Protein AF-A0ABC9UA26-F1 (afdb_monomer)

Sequence (302 aa):
MKQQLLSLTPVKLQEVDNISMGVLPNGETFLSLQGVAKFCGLAPSSIIQLAQDWSSGDAQIRSRGQQLTELIKEWTESSIVPDSLYVELDSKNSITGVIHAVPEQIVMAITDYYAHYAPTTKQEAITNYRKAAKLGLRNYIYERLNYSEKDLIAQSWSLFQERVLNNECPKGYFTMFDEATTVIASLIRNNIAVDDSIMPDGSLGIHWAKYWKSENLSIRYGERIKIHHKYPESYRQLDPEVNAYPLSAISDFRLWFQNVYLPEKYPSYIKNKVKDGKITSEAMPILLTAVMPPEVSTKRLN

Solvent-accessible surface area (backbone atoms only — not comparable to full-atom values): 16776 Å² total; per-residue (Å²): 127,85,78,74,73,40,91,50,62,58,77,41,76,51,70,54,98,75,27,32,35,36,29,37,81,86,66,53,43,30,29,28,48,53,11,46,11,46,48,31,64,47,60,45,66,64,41,49,51,47,42,52,32,40,51,72,54,58,28,56,77,36,72,70,30,43,53,44,51,54,37,35,21,62,54,62,75,32,97,70,75,75,70,51,66,50,44,44,24,49,27,97,87,38,98,79,43,54,42,50,35,20,43,56,41,49,49,47,22,55,24,48,37,33,37,72,68,39,99,68,56,27,71,43,4,39,53,44,44,54,52,27,71,74,61,36,57,60,50,56,49,26,64,74,67,74,51,55,82,67,47,50,49,50,46,22,51,49,51,52,49,44,41,59,74,43,59,77,71,58,92,68,40,43,39,41,57,73,71,34,47,64,49,54,52,40,41,45,74,68,76,36,63,47,51,97,88,63,61,58,29,65,61,50,38,58,53,48,57,48,50,42,59,74,69,47,42,41,82,80,53,43,74,66,43,80,42,76,46,54,61,48,92,89,48,94,63,77,68,45,81,42,65,32,35,39,48,85,42,48,66,62,48,51,52,43,39,65,72,43,37,58,73,60,49,45,54,57,52,51,54,49,36,34,74,65,71,73,38,60,78,83,51,46,69,56,54,65,54,64,64,53,80,78,58,64,86,82,69,60,78,132

Foldseek 3Di:
DPADEAAWDFPDWDQDPNQTKTATLVLFIFTFCSNLCVLQVHDSVVSVVLQVCLLVVNLCVDPLNVQLLVQLCVLVVHPDDDSGQFHWYQDPPDPVRTTGTGGQSSSLSSLCCLCPPPPHHGPSSVVSNVVCVVQNPSRVRCVRRVHDLVVQLVVLVVQLVQLVVQFDADPQWDALNNVQSQLSVLCSVLVARDAPVRRCSVVLQVVVVVVCVVVVVCVVQNDWDWDFRDHDPPHPDDTDIGTIGGPVCVVVSVVCCQPPCLPPVVLVSVVVCCVSVSDPPVCSVVSSVSSHDDDCVVPDDD

pLDDT: mean 87.91, std 10.8, range [39.97, 98.25]

Secondary structure (DSSP, 8-state):
-PPPPB----SEEEEETTEEEEE-TTS-EEEEHHHHHHHTT--HHHHHHHHHHHHHT-GGGSHHHHHHHHHHHHHHT-SSPPS-SSEEEE-TTSTTSEEEEEEHHHHHHHHHIIIIISSS--HHHHHHHHHHHHH-HHHHHHHHTT--HHHHHHHHHHHHHHHHHT--PPTTEEEHHHHHHHHHHHHHHTT----TTT-THHHHHHHHHHHHHHTTHHHHH---EEEE----TT-SSPPPEEEEEEGGGHHHHHHHIIIIIIIIIHHHHHHHHHHTTSS-GGGHHHHHHHTSPPPHHHH---

Radius of gyration: 24.43 Å; Cα contacts (8 Å, |Δi|>4): 409; chains: 1; bounding box: 62×46×64 Å

Structure (mmCIF, N/CA/C/O backbone):
data_AF-A0ABC9UA26-F1
#
_entry.id   AF-A0ABC9UA26-F1
#
loop_
_atom_site.group_PDB
_atom_site.id
_atom_site.type_symbol
_atom_site.label_atom_id
_atom_site.label_alt_id
_atom_site.label_comp_id
_atom_site.label_asym_id
_atom_site.label_entity_id
_atom_site.label_seq_id
_atom_site.pdbx_PDB_ins_code
_atom_site.Cartn_x
_atom_site.Cartn_y
_atom_site.Cartn_z
_atom_site.occupancy
_atom_site.B_iso_or_equiv
_atom_site.auth_seq_id
_atom_site.auth_comp_id
_atom_site.auth_asym_id
_atom_site.auth_atom_id
_atom_site.pdbx_PDB_model_num
ATOM 1 N N . MET A 1 1 ? -5.039 19.879 16.937 1.00 39.97 1 MET A N 1
ATOM 2 C CA . MET A 1 1 ? -4.141 19.868 15.753 1.00 39.97 1 MET A CA 1
ATOM 3 C C . MET A 1 1 ? -4.977 19.524 14.527 1.00 39.97 1 MET A C 1
ATOM 5 O O . MET A 1 1 ? -5.946 18.797 14.689 1.00 39.97 1 MET A O 1
ATOM 9 N N . LYS A 1 2 ? -4.684 20.060 13.330 1.00 46.12 2 LYS A N 1
ATOM 10 C CA . LYS A 1 2 ? -5.386 19.609 12.111 1.00 46.12 2 LYS A CA 1
ATOM 11 C C . LYS A 1 2 ? -4.955 18.176 11.814 1.00 46.12 2 LYS A C 1
ATOM 13 O O . LYS A 1 2 ? -3.756 17.913 11.756 1.00 46.12 2 LYS A O 1
ATOM 18 N N . GLN A 1 3 ? -5.923 17.281 11.672 1.00 57.34 3 GLN A N 1
ATOM 19 C CA . GLN A 1 3 ? -5.667 15.887 11.354 1.00 57.34 3 GLN A CA 1
ATOM 20 C C . GLN A 1 3 ? -4.996 15.777 9.978 1.00 57.34 3 GLN A C 1
ATOM 22 O O . GLN A 1 3 ? -5.354 16.495 9.044 1.00 57.34 3 GLN A O 1
ATOM 27 N N . GLN A 1 4 ? -3.969 14.935 9.870 1.00 54.84 4 GLN A N 1
ATOM 28 C CA . GLN A 1 4 ? -3.261 14.736 8.612 1.00 54.84 4 GLN A CA 1
ATOM 29 C C . GLN A 1 4 ? -4.098 13.822 7.711 1.00 54.84 4 GLN A C 1
ATOM 31 O O . GLN A 1 4 ? -4.388 12.686 8.081 1.00 54.84 4 GLN A O 1
ATOM 36 N N . LEU A 1 5 ? -4.487 14.327 6.539 1.00 61.00 5 LEU A N 1
ATOM 37 C CA . LEU A 1 5 ? -5.194 13.550 5.522 1.00 61.00 5 LEU A CA 1
ATOM 38 C C . LEU A 1 5 ? -4.266 12.449 4.993 1.00 61.00 5 LEU A C 1
ATOM 40 O O . LEU A 1 5 ? -3.171 12.746 4.503 1.00 61.00 5 LEU A O 1
ATOM 44 N N . LEU A 1 6 ? -4.698 11.190 5.069 1.00 63.12 6 LEU A N 1
ATOM 45 C CA . LEU A 1 6 ? -3.970 10.088 4.450 1.00 63.12 6 LEU A CA 1
ATOM 46 C C . LEU A 1 6 ? -4.412 9.938 2.993 1.00 63.12 6 LEU A C 1
ATOM 48 O O . LEU A 1 6 ? -5.591 9.741 2.696 1.00 63.12 6 LEU A O 1
ATOM 52 N N . SER A 1 7 ? -3.446 9.970 2.068 1.00 63.03 7 SER A N 1
ATOM 53 C CA . SER A 1 7 ? -3.670 9.680 0.643 1.00 63.03 7 SER A CA 1
ATOM 54 C C . SER A 1 7 ? -3.755 8.161 0.401 1.00 63.03 7 SER A C 1
ATOM 56 O O . SER A 1 7 ? -2.971 7.540 -0.330 1.00 63.03 7 SER A O 1
ATOM 58 N N . LEU A 1 8 ? -4.705 7.532 1.090 1.00 64.75 8 LEU A N 1
ATOM 59 C CA . LEU A 1 8 ? -5.020 6.115 0.988 1.00 64.75 8 LEU A CA 1
ATOM 60 C C . LEU A 1 8 ? -6.435 5.975 0.435 1.00 64.75 8 LEU A C 1
ATOM 62 O O . LEU A 1 8 ? -7.402 6.398 1.057 1.00 64.75 8 LEU A O 1
ATOM 66 N N . THR A 1 9 ? -6.547 5.364 -0.742 1.00 74.44 9 THR A N 1
ATOM 67 C CA . THR A 1 9 ? -7.838 4.987 -1.319 1.00 74.44 9 THR A CA 1
ATOM 68 C C . THR A 1 9 ? -8.175 3.573 -0.847 1.00 74.44 9 THR A C 1
ATOM 70 O O . THR A 1 9 ? -7.360 2.675 -1.076 1.00 74.44 9 THR A O 1
ATOM 73 N N . PRO A 1 10 ? -9.332 3.347 -0.199 1.00 77.06 10 PRO A N 1
ATOM 74 C CA . PRO A 1 10 ? -9.779 2.001 0.144 1.00 77.06 10 PRO A CA 1
ATOM 75 C C . PRO A 1 10 ? -9.876 1.115 -1.102 1.00 77.06 10 PRO A C 1
ATOM 77 O O . PRO A 1 10 ? -10.350 1.563 -2.146 1.00 77.06 10 PRO A O 1
ATOM 80 N N . VAL A 1 11 ? -9.464 -0.147 -0.984 1.00 76.25 11 VAL A N 1
ATOM 81 C CA . VAL A 1 11 ? -9.587 -1.150 -2.060 1.00 76.25 11 VAL A CA 1
ATOM 82 C C . VAL A 1 11 ? -11.031 -1.635 -2.171 1.00 76.25 11 VAL A C 1
ATOM 84 O O . VAL A 1 11 ? -11.539 -1.896 -3.261 1.00 76.25 11 VAL A O 1
ATOM 87 N N . LYS A 1 12 ? -11.722 -1.711 -1.031 1.00 84.56 12 LYS A N 1
ATOM 88 C CA . LYS A 1 12 ? -13.159 -1.969 -0.943 1.00 84.56 12 LYS A CA 1
ATOM 89 C C . LYS A 1 12 ? -13.790 -0.959 -0.000 1.00 84.56 12 LYS A C 1
ATOM 91 O O . LYS A 1 12 ? -13.263 -0.691 1.075 1.00 84.56 12 LYS A O 1
ATOM 96 N N . LEU A 1 13 ? -14.933 -0.422 -0.400 1.00 88.62 13 LEU A N 1
ATOM 97 C CA . LEU A 1 13 ? -15.796 0.403 0.432 1.00 88.62 13 LEU A CA 1
ATOM 98 C C . LEU A 1 13 ? -17.230 0.128 0.004 1.00 88.62 13 LEU A C 1
ATOM 100 O O . LEU A 1 13 ? -17.583 0.366 -1.151 1.00 88.62 13 LEU A O 1
ATOM 104 N N . GLN A 1 14 ? -18.041 -0.386 0.918 1.00 90.38 14 GLN A N 1
ATOM 105 C CA . GLN A 1 14 ? -19.435 -0.697 0.637 1.00 90.38 14 GLN A CA 1
ATOM 106 C C . GLN A 1 14 ? -20.272 -0.525 1.900 1.00 90.38 14 GLN A C 1
ATOM 108 O O . GLN A 1 14 ? -19.793 -0.672 3.025 1.00 90.38 14 GLN A O 1
ATOM 113 N N . GLU A 1 15 ? -21.543 -0.207 1.702 1.00 91.69 15 GLU A N 1
ATOM 114 C CA . GLU A 1 15 ? -22.539 -0.258 2.758 1.00 91.69 15 GLU A CA 1
ATOM 115 C C . GLU A 1 15 ? -23.269 -1.603 2.702 1.00 91.69 15 GLU A C 1
ATOM 117 O O . GLU A 1 15 ? -23.864 -1.953 1.682 1.00 91.69 15 GLU A O 1
ATOM 122 N N . VAL A 1 16 ? -23.193 -2.366 3.794 1.00 90.56 16 VAL A N 1
ATOM 123 C CA . VAL A 1 16 ? -23.863 -3.666 3.952 1.00 90.56 16 VAL A CA 1
ATOM 124 C C . VAL A 1 16 ? -24.688 -3.607 5.231 1.00 90.56 16 VAL A C 1
ATOM 126 O O . VAL A 1 16 ? -24.169 -3.223 6.275 1.00 90.56 16 VAL A O 1
ATOM 129 N N . ASP A 1 17 ? -25.980 -3.933 5.158 1.00 87.75 17 ASP A N 1
ATOM 130 C CA . ASP A 1 17 ? -26.928 -3.810 6.280 1.00 87.75 17 ASP A CA 1
ATOM 131 C C . ASP A 1 17 ? -26.975 -2.396 6.903 1.00 87.75 17 ASP A C 1
ATOM 133 O O . ASP A 1 17 ? -27.158 -2.225 8.109 1.00 87.75 17 ASP A O 1
ATOM 137 N N . ASN A 1 18 ? -26.813 -1.358 6.074 1.00 88.69 18 ASN A N 1
ATOM 138 C CA . ASN A 1 18 ? -26.651 0.046 6.478 1.00 88.69 18 ASN A CA 1
ATOM 139 C C . ASN A 1 18 ? -25.392 0.337 7.317 1.00 88.69 18 ASN A C 1
ATOM 141 O O . ASN A 1 18 ? -25.300 1.377 7.968 1.00 88.69 18 ASN A O 1
ATOM 145 N N . ILE A 1 19 ? -24.418 -0.572 7.341 1.00 93.62 19 ILE A N 1
ATOM 146 C CA . ILE A 1 19 ? -23.126 -0.373 7.991 1.00 93.62 19 ILE A CA 1
ATOM 147 C C . ILE A 1 19 ? -22.103 -0.095 6.891 1.00 93.62 19 ILE A C 1
ATOM 149 O O . ILE A 1 19 ? -21.746 -0.971 6.106 1.00 93.62 19 ILE A O 1
ATOM 153 N N . SER A 1 20 ? -21.637 1.148 6.830 1.00 93.88 20 SER A N 1
ATOM 154 C CA . SER A 1 20 ? -20.583 1.568 5.908 1.00 93.88 20 SER A CA 1
ATOM 155 C C . SER A 1 20 ? -19.218 1.093 6.425 1.00 93.88 20 SER A C 1
ATOM 157 O O . SER A 1 20 ? -18.762 1.526 7.490 1.00 93.88 20 SER A O 1
ATOM 159 N N . MET A 1 21 ? -18.593 0.180 5.677 1.00 94.69 21 MET A N 1
ATOM 160 C CA . MET A 1 21 ? -17.350 -0.513 6.032 1.00 94.69 21 MET A CA 1
ATOM 161 C C . MET A 1 21 ? -16.389 -0.592 4.841 1.00 94.69 21 MET A C 1
ATOM 163 O O . MET A 1 21 ? -16.816 -0.555 3.683 1.00 94.69 21 MET A O 1
ATOM 167 N N . GLY A 1 22 ? -15.088 -0.696 5.108 1.00 91.50 22 GLY A N 1
ATOM 168 C CA . GLY A 1 22 ? -14.075 -0.735 4.056 1.00 91.50 22 GLY A CA 1
ATOM 169 C C . GLY A 1 22 ? -12.799 -1.479 4.428 1.00 91.50 22 GLY A C 1
ATOM 170 O O . GLY A 1 22 ? -12.572 -1.817 5.590 1.00 91.50 22 GLY A O 1
ATOM 171 N N . VAL A 1 23 ? -11.979 -1.723 3.404 1.00 87.88 23 VAL A N 1
ATOM 172 C CA . VAL A 1 23 ? -10.662 -2.367 3.490 1.00 87.88 23 VAL A CA 1
ATOM 173 C C . VAL A 1 23 ? -9.618 -1.471 2.832 1.00 87.88 23 VAL A C 1
ATOM 175 O O . VAL A 1 23 ? -9.803 -1.009 1.700 1.00 87.88 23 VAL A O 1
ATOM 178 N N . LEU A 1 24 ? -8.527 -1.219 3.545 1.00 81.94 24 LEU A N 1
ATOM 179 C CA . LEU A 1 24 ? -7.370 -0.463 3.080 1.00 81.94 24 LEU A CA 1
ATOM 180 C C . LEU A 1 24 ? -6.402 -1.346 2.268 1.00 81.94 24 LEU A C 1
ATOM 182 O O . LEU A 1 24 ? -6.461 -2.571 2.357 1.00 81.94 24 LEU A O 1
ATOM 186 N N . PRO A 1 25 ? -5.476 -0.754 1.486 1.00 69.00 25 PRO A N 1
ATOM 187 C CA . PRO A 1 25 ? -4.508 -1.516 0.684 1.00 69.00 25 PRO A CA 1
ATOM 188 C C . PRO A 1 25 ? -3.581 -2.453 1.469 1.00 69.00 25 PRO A C 1
ATOM 190 O O . PRO A 1 25 ? -3.027 -3.379 0.893 1.00 69.00 25 PRO A O 1
ATOM 193 N N . ASN A 1 26 ? -3.402 -2.225 2.770 1.00 65.06 26 ASN A N 1
ATOM 194 C CA . ASN A 1 26 ? -2.628 -3.087 3.666 1.00 65.06 26 ASN A CA 1
ATOM 195 C C . ASN A 1 26 ? -3.476 -4.201 4.320 1.00 65.06 26 ASN A C 1
ATOM 197 O O . ASN A 1 26 ? -2.962 -4.934 5.159 1.00 65.06 26 ASN A O 1
ATOM 201 N N . GLY A 1 27 ? -4.761 -4.321 3.966 1.00 73.50 27 GLY A N 1
ATOM 202 C CA . GLY A 1 27 ? -5.706 -5.272 4.557 1.00 73.50 27 GLY A CA 1
ATOM 203 C C . GLY A 1 27 ? -6.380 -4.787 5.843 1.00 73.50 27 GLY A C 1
ATOM 204 O O . GLY A 1 27 ? -7.332 -5.410 6.300 1.00 73.50 27 GLY A O 1
ATOM 205 N N . GLU A 1 28 ? -5.965 -3.659 6.425 1.00 84.00 28 GLU A N 1
ATOM 206 C CA . GLU A 1 28 ? -6.663 -3.119 7.593 1.00 84.00 28 GLU A CA 1
ATOM 207 C C . GLU A 1 28 ? -8.106 -2.763 7.241 1.00 84.00 28 GLU A C 1
ATOM 209 O O . GLU A 1 28 ? -8.394 -2.198 6.181 1.00 84.00 28 GLU A O 1
ATOM 214 N N . THR A 1 29 ? -9.025 -3.093 8.142 1.00 91.50 29 THR A N 1
ATOM 215 C CA . THR A 1 29 ? -10.440 -2.791 7.950 1.00 91.50 29 THR A CA 1
ATOM 216 C C . THR A 1 29 ? -10.853 -1.596 8.791 1.00 91.50 29 THR A C 1
ATOM 218 O O . THR A 1 29 ? -10.207 -1.230 9.771 1.00 91.50 29 THR A O 1
ATOM 221 N N . PHE A 1 30 ? -11.932 -0.939 8.389 1.00 94.81 30 PHE A N 1
ATOM 222 C CA . PHE A 1 30 ? -12.489 0.173 9.144 1.00 94.81 30 PHE A CA 1
ATOM 223 C C . PHE A 1 30 ? -14.001 0.239 8.967 1.00 94.81 30 PHE A C 1
ATOM 225 O O . PHE A 1 30 ? -14.559 -0.243 7.976 1.00 94.81 30 PHE A O 1
ATOM 232 N N . LEU A 1 31 ? -14.660 0.906 9.910 1.00 96.69 31 LEU A N 1
ATOM 233 C CA . LEU A 1 31 ? -16.024 1.398 9.729 1.00 96.69 31 LEU A CA 1
ATOM 234 C C . LEU A 1 31 ? -15.989 2.912 9.557 1.00 96.69 31 LEU A C 1
ATOM 236 O O . LEU A 1 31 ? -15.157 3.584 10.158 1.00 96.69 31 LEU A O 1
ATOM 240 N N . SER A 1 32 ? -16.898 3.487 8.774 1.00 95.06 32 SER A N 1
ATOM 241 C CA . SER A 1 32 ? -17.066 4.943 8.822 1.00 95.06 32 SER A CA 1
ATOM 242 C C . SER A 1 32 ? -17.704 5.367 10.151 1.00 95.06 32 SER A C 1
ATOM 244 O O . SER A 1 32 ? -18.340 4.550 10.817 1.00 95.06 32 SER A O 1
ATOM 246 N N . LEU A 1 33 ? -17.627 6.647 10.537 1.00 94.81 33 LEU A N 1
ATOM 247 C CA . LEU A 1 33 ? -18.362 7.153 11.717 1.00 94.81 33 LEU A CA 1
ATOM 248 C C . LEU A 1 33 ? -19.862 6.790 11.683 1.00 94.81 33 LEU A C 1
ATOM 250 O O . LEU A 1 33 ? -20.458 6.464 12.711 1.00 94.81 33 LEU A O 1
ATOM 254 N N . GLN A 1 34 ? -20.467 6.806 10.493 1.00 93.12 34 GLN A N 1
ATOM 255 C CA . GLN A 1 34 ? -21.854 6.383 10.289 1.00 93.12 34 GLN A CA 1
ATOM 256 C C . GLN A 1 34 ? -22.010 4.866 10.448 1.00 93.12 34 GLN A C 1
ATOM 258 O O . GLN A 1 34 ? -22.948 4.415 11.107 1.00 93.12 34 GLN A O 1
ATOM 263 N N . GLY A 1 35 ? -21.063 4.093 9.906 1.00 95.56 35 GLY A N 1
ATOM 264 C CA . GLY A 1 35 ? -20.975 2.649 10.100 1.00 95.56 35 GLY A CA 1
ATOM 265 C C . GLY A 1 35 ? -20.912 2.269 11.578 1.00 95.56 35 GLY A C 1
ATOM 266 O O . GLY A 1 35 ? -21.706 1.444 12.013 1.00 95.56 35 GLY A O 1
ATOM 267 N N . VAL A 1 36 ? -20.068 2.928 12.380 1.00 97.62 36 VAL A N 1
ATOM 268 C CA . VAL A 1 36 ? -19.970 2.695 13.834 1.00 97.62 36 VAL A CA 1
ATOM 269 C C . VAL A 1 36 ? -21.285 2.998 14.545 1.00 97.62 36 VAL A C 1
ATOM 271 O O . VAL A 1 36 ? -21.727 2.209 15.380 1.00 97.62 36 VAL A O 1
ATOM 274 N N . ALA A 1 37 ? -21.946 4.109 14.206 1.00 97.00 37 ALA A N 1
ATOM 275 C CA . ALA A 1 37 ? -23.237 4.446 14.800 1.00 97.00 37 ALA A CA 1
ATOM 276 C C . ALA A 1 37 ? -24.274 3.348 14.542 1.00 97.00 37 ALA A C 1
ATOM 278 O O . ALA A 1 37 ? -24.941 2.898 15.472 1.00 97.00 37 ALA A O 1
ATOM 279 N N . LYS A 1 38 ? -24.360 2.861 13.301 1.00 96.38 38 LYS A N 1
ATOM 280 C CA . LYS A 1 38 ? -25.266 1.770 12.927 1.00 96.38 38 LYS A CA 1
ATOM 281 C C . LYS A 1 38 ? -24.874 0.447 13.575 1.00 96.38 38 LYS A C 1
ATOM 283 O O . LYS A 1 38 ? -25.744 -0.239 14.104 1.00 96.38 38 LYS A O 1
ATOM 288 N N . PHE A 1 39 ? -23.580 0.149 13.644 1.00 96.44 39 PHE A N 1
ATOM 289 C CA . PHE A 1 39 ? -23.040 -1.024 14.327 1.00 96.44 39 PHE A CA 1
ATOM 290 C C . PHE A 1 39 ? -23.397 -1.044 15.825 1.00 96.44 39 PHE A C 1
ATOM 292 O O . PHE A 1 39 ? -23.640 -2.113 16.382 1.00 96.44 39 PHE A O 1
ATOM 299 N N . CYS A 1 40 ? -23.513 0.128 16.458 1.00 97.00 40 CYS A N 1
ATOM 300 C CA . CYS A 1 40 ? -23.897 0.276 17.865 1.00 97.00 40 CYS A CA 1
ATOM 301 C C . CYS A 1 40 ? -25.406 0.488 18.108 1.00 97.00 40 CYS A C 1
ATOM 303 O O . CYS A 1 40 ? -25.813 0.583 19.265 1.00 97.00 40 CYS A O 1
ATOM 305 N N . GLY A 1 41 ? -26.243 0.614 17.070 1.00 96.25 41 GLY A N 1
ATOM 306 C CA . GLY A 1 41 ? -27.671 0.948 17.230 1.00 96.25 41 GLY A CA 1
ATOM 307 C C . GLY A 1 41 ? -27.928 2.393 17.684 1.00 96.25 41 GLY A C 1
ATOM 308 O O . GLY A 1 41 ? -28.818 2.661 18.492 1.00 96.25 41 GLY A O 1
ATOM 309 N N . LEU A 1 42 ? -27.118 3.339 17.206 1.00 96.38 42 LEU A N 1
ATOM 310 C CA . LEU A 1 42 ? -27.167 4.757 17.565 1.00 96.38 42 LEU A CA 1
ATOM 311 C C . LEU A 1 42 ? -27.523 5.640 16.366 1.00 96.38 42 LEU A C 1
ATOM 313 O O . LEU A 1 42 ? -27.350 5.270 15.202 1.00 96.38 42 LEU A O 1
ATOM 317 N N . ALA A 1 43 ? -27.982 6.859 16.657 1.00 95.19 43 ALA A N 1
ATOM 318 C CA . ALA A 1 43 ? -28.092 7.899 15.644 1.00 95.19 43 ALA A CA 1
ATOM 319 C C . ALA A 1 43 ? -26.682 8.325 15.178 1.00 95.19 43 ALA A C 1
ATOM 321 O O . ALA A 1 43 ? -25.800 8.493 16.027 1.00 95.19 43 ALA A O 1
ATOM 322 N N . PRO A 1 44 ? -26.451 8.565 13.869 1.00 92.81 44 PRO A N 1
ATOM 323 C CA . PRO A 1 44 ? -25.149 9.010 13.361 1.00 92.81 44 PRO A CA 1
ATOM 324 C C . PRO A 1 44 ? -24.582 10.233 14.094 1.00 92.81 44 PRO A C 1
ATOM 326 O O . PRO A 1 44 ? -23.389 10.280 14.391 1.00 92.81 44 PRO A O 1
ATOM 329 N N . SER A 1 45 ? -25.447 11.182 14.469 1.00 95.19 45 SER A N 1
ATOM 330 C CA . SER A 1 45 ? -25.071 12.383 15.223 1.00 95.19 45 SER A CA 1
ATOM 331 C C . SER A 1 45 ? -24.400 12.073 16.565 1.00 95.19 45 SER A C 1
ATOM 333 O O . SER A 1 45 ? -23.510 12.809 16.974 1.00 95.19 45 SER A O 1
ATOM 335 N N . SER A 1 46 ? -24.755 10.974 17.238 1.00 94.50 46 SER A N 1
ATOM 336 C CA . SER A 1 46 ? -24.187 10.615 18.546 1.00 94.50 46 SER A CA 1
ATOM 337 C C . SER A 1 46 ? -22.713 10.205 18.478 1.00 94.50 46 SER A C 1
ATOM 339 O O . SER A 1 46 ? -21.964 10.453 19.426 1.00 94.50 46 SER A O 1
ATOM 341 N N . ILE A 1 47 ? -22.301 9.562 17.381 1.00 96.19 47 ILE A N 1
ATOM 342 C CA . ILE A 1 47 ? -20.905 9.163 17.154 1.00 96.19 47 ILE A CA 1
ATOM 343 C C . ILE A 1 47 ? -20.111 10.304 16.515 1.00 96.19 47 ILE A C 1
ATOM 345 O O . ILE A 1 47 ? -18.968 10.527 16.902 1.00 96.19 47 ILE A O 1
ATOM 349 N N . ILE A 1 48 ? -20.723 11.081 15.617 1.00 94.81 48 ILE A N 1
ATOM 350 C CA . ILE A 1 48 ? -20.089 12.279 15.046 1.00 94.81 48 ILE A CA 1
ATOM 351 C C . ILE A 1 48 ? -19.762 13.293 16.150 1.00 94.81 48 I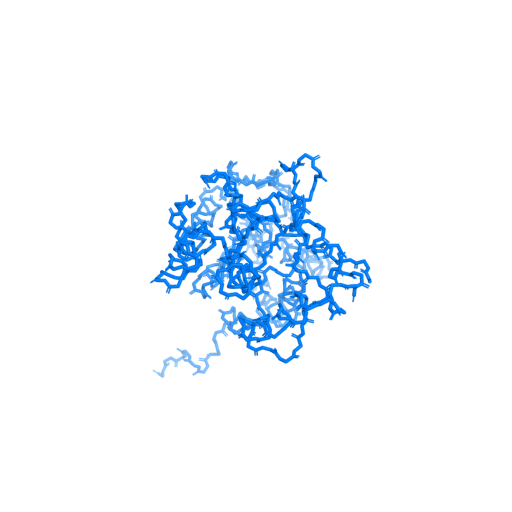LE A C 1
ATOM 353 O O . ILE A 1 48 ? -18.622 13.740 16.239 1.00 94.81 48 ILE A O 1
ATOM 357 N N . GLN A 1 49 ? -20.718 13.594 17.038 1.00 95.88 49 GLN A N 1
ATOM 358 C CA . GLN A 1 49 ? -20.484 14.510 18.158 1.00 95.88 49 GLN A CA 1
ATOM 359 C C . GLN A 1 49 ? -19.417 13.971 19.115 1.00 95.88 49 GLN A C 1
ATOM 361 O O . GLN A 1 49 ? -18.576 14.730 19.576 1.00 95.88 49 GLN A O 1
ATOM 366 N N . LEU A 1 50 ? -19.410 12.658 19.386 1.00 96.62 50 LEU A N 1
ATOM 367 C CA . LEU A 1 50 ? -18.350 12.050 20.193 1.00 96.62 50 LEU A CA 1
ATOM 368 C C . LEU A 1 50 ? -16.977 12.288 19.580 1.00 96.62 50 LEU A C 1
ATOM 370 O O . LEU A 1 50 ? -16.062 12.650 20.302 1.00 96.62 50 LEU A O 1
ATOM 374 N N . ALA A 1 51 ? -16.823 12.055 18.278 1.00 95.69 51 ALA A N 1
ATOM 375 C CA . ALA A 1 51 ? -15.535 12.200 17.617 1.00 95.69 51 ALA A CA 1
ATOM 376 C C . ALA A 1 51 ? -15.049 13.661 17.619 1.00 95.69 51 ALA A C 1
ATOM 378 O O . ALA A 1 51 ? -13.857 13.912 17.800 1.00 95.69 51 ALA A O 1
ATOM 379 N N . GLN A 1 52 ? -15.974 14.617 17.491 1.00 94.88 52 GLN A N 1
ATOM 380 C CA . GLN A 1 52 ? -15.687 16.048 17.613 1.00 94.88 52 GLN A CA 1
ATOM 381 C C . GLN A 1 52 ? -15.261 16.418 19.039 1.00 94.88 52 GLN A C 1
ATOM 383 O O . GLN A 1 52 ? -14.181 16.977 19.214 1.00 94.88 52 GLN A O 1
ATOM 388 N N . ASP A 1 53 ? -16.055 16.032 20.044 1.00 95.50 53 ASP A N 1
ATOM 389 C CA . ASP A 1 53 ? -15.759 16.265 21.465 1.00 95.50 53 ASP A CA 1
ATOM 390 C C . ASP A 1 53 ? -14.456 15.568 21.898 1.00 95.50 53 ASP A C 1
ATOM 392 O O . ASP A 1 53 ? -13.752 16.030 22.789 1.00 95.50 53 ASP A O 1
ATOM 396 N N . TRP A 1 54 ? -14.127 14.428 21.288 1.00 96.19 54 TRP A N 1
ATOM 397 C CA . TRP A 1 54 ? -12.881 13.710 21.547 1.00 96.19 54 TRP A CA 1
ATOM 398 C C . TRP A 1 54 ? -11.672 14.484 21.038 1.00 96.19 54 TRP A C 1
ATOM 400 O O . TRP A 1 54 ? -10.696 14.655 21.766 1.00 96.19 54 TRP A O 1
ATOM 410 N N . SER A 1 55 ? -11.773 14.985 19.806 1.00 93.12 55 SER A N 1
ATOM 411 C CA . SER A 1 55 ? -10.719 15.761 19.149 1.00 93.12 55 SER A CA 1
ATOM 412 C C . SER A 1 55 ? -10.488 17.120 19.818 1.00 93.12 55 SER A C 1
ATOM 414 O O . SER A 1 55 ? -9.393 17.675 19.721 1.00 93.12 55 SER A O 1
ATOM 416 N N . SER A 1 56 ? -11.506 17.676 20.488 1.00 92.75 56 SER A N 1
ATOM 417 C CA . SER A 1 56 ? -11.380 18.900 21.289 1.00 92.75 56 SER A CA 1
ATOM 418 C C . SER A 1 56 ? -10.849 18.658 22.707 1.00 92.75 56 SER A C 1
ATOM 420 O O . SER A 1 56 ? -10.450 19.618 23.363 1.00 92.75 56 SER A O 1
ATOM 422 N N . GLY A 1 57 ? -10.809 17.406 23.176 1.00 91.94 57 GLY A N 1
ATOM 423 C CA . GLY A 1 57 ? -10.449 17.052 24.554 1.00 91.94 57 GLY A CA 1
ATOM 424 C C . GLY A 1 57 ? -11.619 17.110 25.550 1.00 91.94 57 GLY A C 1
ATOM 425 O O . GLY A 1 57 ? -11.453 16.773 26.724 1.00 91.94 57 GLY A O 1
ATOM 426 N N . ASP A 1 58 ? -12.811 17.516 25.105 1.00 92.38 58 ASP A N 1
ATOM 427 C CA . ASP A 1 58 ? -13.987 17.686 25.964 1.00 92.38 58 ASP A CA 1
ATOM 428 C C . A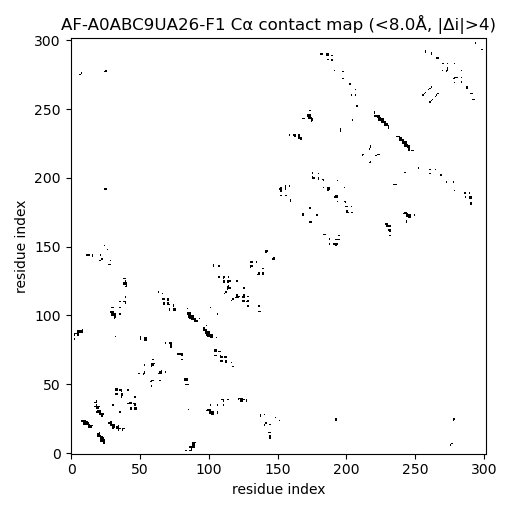SP A 1 58 ? -14.612 16.348 26.374 1.00 92.38 58 ASP A C 1
ATOM 430 O O . ASP A 1 58 ? -15.211 16.230 27.450 1.00 92.38 58 ASP A O 1
ATOM 434 N N . ALA A 1 59 ? -14.497 15.320 25.527 1.00 92.31 59 ALA A N 1
ATOM 435 C CA . ALA A 1 59 ? -15.071 14.007 25.803 1.00 92.31 59 ALA A CA 1
ATOM 436 C C . ALA A 1 59 ? -14.440 13.375 27.050 1.00 92.31 59 ALA A C 1
ATOM 438 O O . ALA A 1 59 ? -15.158 12.811 27.876 1.00 92.31 59 ALA A O 1
ATOM 439 N N . GLN A 1 60 ? -13.123 13.509 27.204 1.00 90.62 60 GLN A N 1
ATOM 440 C CA . GLN A 1 60 ? -12.293 12.882 28.232 1.00 90.62 60 GLN A CA 1
ATOM 441 C C . GLN A 1 60 ? -12.611 13.402 29.644 1.00 90.62 60 GLN A C 1
ATOM 443 O O . GLN A 1 60 ? -12.334 12.726 30.631 1.00 90.62 60 GLN A O 1
ATOM 448 N N . ILE A 1 61 ? -13.242 14.575 29.757 1.00 90.75 61 ILE A N 1
ATOM 449 C CA . ILE A 1 61 ? -13.702 15.145 31.034 1.00 90.75 61 ILE A CA 1
ATOM 450 C C . ILE A 1 61 ? -15.000 14.463 31.500 1.00 90.75 61 ILE A C 1
ATOM 452 O O . ILE A 1 61 ? -15.306 14.413 32.692 1.00 90.75 61 ILE A O 1
ATOM 456 N N . ARG A 1 62 ? -15.789 13.924 30.564 1.00 93.38 62 ARG A N 1
ATOM 457 C CA . ARG A 1 62 ? -17.086 13.299 30.846 1.00 93.38 62 ARG A CA 1
ATOM 458 C C . ARG A 1 62 ? -16.903 11.824 31.200 1.00 93.38 62 ARG A C 1
ATOM 460 O O . ARG A 1 62 ? -16.060 11.142 30.626 1.00 93.38 62 ARG A O 1
ATOM 467 N N . SER A 1 63 ? -17.781 11.293 32.054 1.00 92.81 63 SER A N 1
ATOM 468 C CA . SER A 1 63 ? -17.748 9.885 32.495 1.00 92.81 63 SER A CA 1
ATOM 469 C C . SER A 1 63 ? -17.685 8.883 31.335 1.00 92.81 63 SER A C 1
ATOM 471 O O . SER A 1 63 ? -16.902 7.938 31.361 1.00 92.81 63 SER A O 1
ATOM 473 N N . ARG A 1 64 ? -18.458 9.126 30.267 1.00 94.94 64 ARG A N 1
ATOM 474 C CA . ARG A 1 64 ? -18.408 8.334 29.029 1.00 94.94 64 ARG A CA 1
ATOM 475 C C . ARG A 1 64 ? -17.018 8.332 28.387 1.00 94.94 64 ARG A C 1
ATOM 477 O O . ARG A 1 64 ? -16.562 7.275 27.967 1.00 94.94 64 ARG A O 1
ATOM 484 N N . GLY A 1 65 ? -16.372 9.490 28.260 1.00 94.62 65 GLY A N 1
ATOM 485 C CA . GLY A 1 65 ? -15.059 9.577 27.621 1.00 94.62 65 GLY A CA 1
ATOM 486 C C . GLY A 1 65 ? -13.939 9.024 28.495 1.00 94.62 65 GLY A C 1
ATOM 487 O O . GLY A 1 65 ? -13.012 8.432 27.956 1.00 94.62 65 GLY A O 1
ATOM 488 N N . GLN A 1 66 ? -14.056 9.118 29.823 1.00 95.75 66 GLN A N 1
ATOM 489 C CA . GLN A 1 66 ? -13.144 8.446 30.756 1.00 95.75 66 GLN A CA 1
ATOM 490 C C . GLN A 1 66 ? -13.213 6.925 30.596 1.00 95.75 66 GLN A C 1
ATOM 492 O O . GLN A 1 66 ? -12.186 6.281 30.415 1.00 95.75 66 GLN A O 1
ATOM 497 N N . GLN A 1 67 ? -14.420 6.354 30.551 1.00 97.25 67 GLN A N 1
ATOM 498 C CA . GLN A 1 67 ? -14.576 4.916 30.327 1.00 97.25 67 GLN A CA 1
ATOM 499 C C . GLN A 1 67 ? -14.055 4.488 28.948 1.00 97.25 67 GLN A C 1
ATOM 501 O O . GLN A 1 67 ? -13.368 3.478 28.830 1.00 97.25 67 GLN A O 1
ATOM 506 N N . LEU A 1 68 ? -14.354 5.263 27.899 1.00 97.19 68 LEU A N 1
ATOM 507 C CA . LEU A 1 68 ? -13.826 5.004 26.556 1.00 97.19 68 LEU A CA 1
ATOM 508 C C . LEU A 1 68 ? -12.303 5.128 26.496 1.00 97.19 68 LEU A C 1
ATOM 510 O O . LEU A 1 68 ? -11.682 4.414 25.724 1.00 97.19 68 LEU A O 1
ATOM 514 N N . THR A 1 69 ? -11.701 6.000 27.303 1.00 97.06 69 THR A N 1
ATOM 515 C CA . THR A 1 69 ? -10.244 6.138 27.384 1.00 97.06 69 THR A CA 1
ATOM 516 C C . THR A 1 69 ? -9.600 4.842 27.858 1.00 97.06 69 THR A C 1
ATOM 518 O O . THR A 1 69 ? -8.653 4.379 27.229 1.00 97.06 69 THR A O 1
ATOM 521 N N . GLU A 1 70 ? -10.135 4.229 28.913 1.00 97.19 70 GLU A N 1
ATOM 522 C CA . GLU A 1 70 ? -9.613 2.952 29.411 1.00 97.19 70 GLU A CA 1
ATOM 523 C C . GLU A 1 70 ? -9.856 1.817 28.410 1.00 97.19 70 GLU A C 1
ATOM 525 O O . GLU A 1 70 ? -8.919 1.105 28.061 1.00 97.19 70 GLU A O 1
ATOM 530 N N . LEU A 1 71 ? -11.057 1.735 27.828 1.00 97.19 71 LEU A N 1
ATOM 531 C CA . LEU A 1 71 ? -11.352 0.737 26.795 1.00 97.19 71 LEU A CA 1
ATOM 532 C C . LEU A 1 71 ? -10.446 0.887 25.568 1.00 97.19 71 LEU A C 1
ATOM 534 O O . LEU A 1 71 ? -9.982 -0.106 25.022 1.00 97.19 71 LEU A O 1
ATOM 538 N N . ILE A 1 72 ? -10.166 2.111 25.117 1.00 96.38 72 ILE A N 1
ATOM 539 C CA . ILE A 1 72 ? -9.272 2.323 23.975 1.00 96.38 72 ILE A CA 1
ATOM 540 C C . ILE A 1 72 ? -7.855 1.858 24.313 1.00 96.3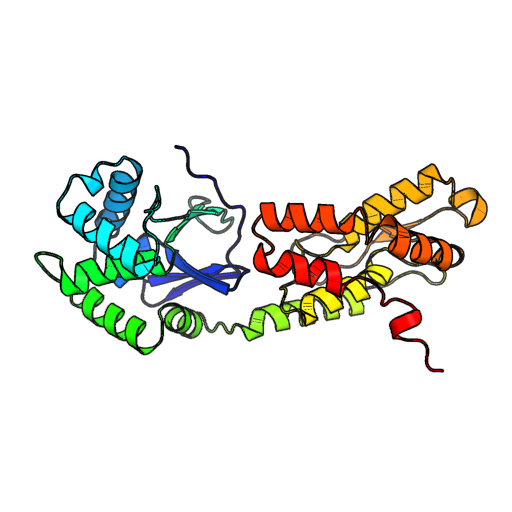8 72 ILE A C 1
ATOM 542 O O . ILE A 1 72 ? -7.241 1.203 23.474 1.00 96.38 72 ILE A O 1
ATOM 546 N N . LYS A 1 73 ? -7.337 2.136 25.515 1.00 95.75 73 LYS A N 1
ATOM 547 C CA . LYS A 1 73 ? -6.015 1.640 25.936 1.00 95.75 73 LYS A CA 1
ATOM 548 C C . LYS A 1 73 ? -5.953 0.114 25.928 1.00 95.75 73 LYS A C 1
ATOM 550 O O . LYS A 1 73 ? -4.988 -0.449 25.421 1.00 95.75 73 LYS A O 1
ATOM 555 N N . GLU A 1 74 ? -6.995 -0.541 26.438 1.00 94.50 74 GLU A N 1
ATOM 556 C CA . GLU A 1 74 ? -7.110 -2.003 26.440 1.00 94.50 74 GLU A CA 1
ATOM 557 C C . GLU A 1 74 ? -7.148 -2.567 25.014 1.00 94.50 74 GLU A C 1
ATOM 559 O O . GLU A 1 74 ? -6.325 -3.407 24.661 1.00 94.50 74 GLU A O 1
ATOM 564 N N . TRP A 1 75 ? -8.043 -2.061 24.161 1.00 92.19 75 TRP A N 1
ATOM 565 C CA . TRP A 1 75 ? -8.221 -2.552 22.789 1.00 92.19 75 TRP A CA 1
ATOM 566 C C . TRP A 1 75 ? -7.050 -2.233 21.853 1.00 92.19 75 TRP A C 1
ATOM 568 O O . TRP A 1 75 ? -6.863 -2.928 20.856 1.00 92.19 75 TRP A O 1
ATOM 578 N N . THR A 1 76 ? -6.283 -1.178 22.134 1.00 87.75 76 THR A N 1
ATOM 579 C CA . THR A 1 76 ? -5.080 -0.810 21.363 1.00 87.75 76 THR A CA 1
ATOM 580 C C . THR A 1 76 ? -3.790 -1.368 21.954 1.00 87.75 76 THR A C 1
ATOM 582 O O . THR A 1 76 ? -2.733 -1.161 21.362 1.00 87.75 76 THR A O 1
ATOM 585 N N . GLU A 1 77 ? -3.862 -2.046 23.105 1.00 89.81 77 GLU A N 1
ATOM 586 C CA . GLU A 1 77 ? -2.704 -2.517 23.876 1.00 89.81 77 GLU A CA 1
ATOM 587 C C . GLU A 1 77 ? -1.655 -1.405 24.105 1.00 89.81 77 GLU A C 1
ATOM 589 O O . GLU A 1 77 ? -0.445 -1.636 24.120 1.00 89.81 77 GLU A O 1
ATOM 594 N N . SER A 1 78 ? -2.124 -0.165 24.277 1.00 86.38 78 SER A N 1
ATOM 595 C CA . SER A 1 78 ? -1.296 1.039 24.357 1.00 86.38 78 SER A CA 1
ATOM 596 C C . SER A 1 78 ? -1.662 1.869 25.580 1.00 86.38 78 SER A C 1
ATOM 598 O O . SER A 1 78 ? -2.829 2.103 25.879 1.00 86.38 78 SER A O 1
ATOM 600 N N . SER A 1 79 ? -0.653 2.395 26.277 1.00 86.25 79 SER A N 1
ATOM 601 C CA . SER A 1 79 ? -0.860 3.374 27.353 1.00 86.25 79 SER A CA 1
ATOM 602 C C . SER A 1 79 ? -1.214 4.771 26.826 1.00 86.25 79 SER A C 1
ATOM 604 O O . SER A 1 79 ? -1.693 5.616 27.587 1.00 86.25 79 SER A O 1
ATOM 606 N N . ILE A 1 80 ? -0.988 5.009 25.531 1.00 88.25 80 ILE A N 1
ATOM 607 C CA . ILE A 1 80 ? -1.245 6.267 24.832 1.00 88.25 80 ILE A CA 1
ATOM 608 C C . ILE A 1 80 ? -2.540 6.141 24.038 1.00 88.25 80 ILE A C 1
ATOM 610 O O . ILE A 1 80 ? -2.739 5.186 23.287 1.00 88.25 80 ILE A O 1
ATOM 614 N N . VAL A 1 81 ? -3.391 7.148 24.184 1.00 90.12 81 VAL A N 1
ATOM 615 C CA . VAL A 1 81 ? -4.703 7.236 23.550 1.00 90.12 81 VAL A CA 1
ATOM 616 C C . VAL A 1 81 ? -4.599 8.165 22.337 1.00 90.12 81 VAL A C 1
ATOM 618 O O . VAL A 1 81 ? -3.942 9.201 22.451 1.00 90.12 81 VAL A O 1
ATOM 621 N N . PRO A 1 82 ? -5.213 7.845 21.186 1.00 90.62 82 PRO A N 1
ATOM 622 C CA . PRO A 1 82 ? -5.131 8.704 20.012 1.00 90.62 82 PRO A CA 1
ATOM 623 C C . PRO A 1 82 ? -5.888 10.027 20.196 1.00 90.62 82 PRO A C 1
ATOM 625 O O . PRO A 1 82 ? -6.978 10.067 20.774 1.00 90.62 82 PRO A O 1
ATOM 628 N N . ASP A 1 83 ? -5.345 11.096 19.609 1.00 91.25 83 ASP A N 1
ATOM 629 C CA . ASP A 1 83 ? -5.962 12.432 19.587 1.00 91.25 83 ASP A CA 1
ATOM 630 C C . ASP A 1 83 ? -7.282 12.471 18.789 1.00 91.25 83 ASP A C 1
ATOM 632 O O . ASP A 1 83 ? -8.114 13.348 19.004 1.00 91.25 83 ASP A O 1
ATOM 636 N N . SER A 1 84 ? -7.489 11.526 17.864 1.00 93.94 84 SER A N 1
ATOM 637 C CA . SER A 1 84 ? -8.712 11.387 17.061 1.00 93.94 84 SER A CA 1
ATOM 638 C C . SER A 1 84 ? -9.196 9.937 17.055 1.00 93.94 84 SER A C 1
ATOM 640 O O . SER A 1 84 ? -8.397 9.002 17.075 1.00 93.94 84 SER A O 1
ATOM 642 N N . LEU A 1 85 ? -10.517 9.746 17.009 1.00 95.50 85 LEU A N 1
ATOM 643 C CA . LEU A 1 85 ? -11.146 8.418 16.954 1.00 95.50 85 LEU A CA 1
ATOM 644 C C . LEU A 1 85 ? -11.201 7.831 15.539 1.00 95.50 85 LEU A C 1
ATOM 646 O O . LEU A 1 85 ? -11.529 6.661 15.371 1.00 95.50 85 LEU A O 1
ATOM 650 N N . TYR A 1 86 ? -10.936 8.633 14.517 1.00 94.44 86 TYR A N 1
ATOM 651 C CA . TYR A 1 86 ? -10.962 8.210 13.121 1.00 94.44 86 TYR A CA 1
ATOM 652 C C . TYR A 1 86 ? -9.712 8.702 12.407 1.00 94.44 86 TYR A C 1
ATOM 654 O O . TYR A 1 86 ? -8.928 9.446 12.979 1.00 94.44 86 TYR A O 1
ATOM 662 N N . VAL A 1 87 ? -9.545 8.312 11.149 1.00 90.31 87 VAL A N 1
ATOM 663 C CA . VAL A 1 87 ? -8.562 8.840 10.208 1.00 90.31 87 VAL A CA 1
ATOM 664 C C . VAL A 1 87 ? -9.285 9.342 8.964 1.00 90.31 87 VAL A C 1
ATOM 666 O O . VAL A 1 87 ? -10.255 8.732 8.516 1.00 90.31 87 VAL A O 1
ATOM 669 N N . GLU A 1 88 ? -8.850 10.476 8.422 1.00 89.69 88 GLU A N 1
ATOM 670 C CA . GLU A 1 88 ? -9.410 11.034 7.190 1.00 89.69 88 GLU A CA 1
ATOM 671 C C . GLU A 1 88 ? -8.736 10.400 5.971 1.00 89.69 88 GLU A C 1
ATOM 673 O O . GLU A 1 88 ? -7.515 10.483 5.813 1.00 89.69 88 GLU A O 1
ATOM 678 N N . LEU A 1 89 ? -9.542 9.777 5.110 1.00 82.94 89 LEU A N 1
ATOM 679 C CA . LEU A 1 89 ? -9.110 9.193 3.843 1.00 82.94 89 LEU A CA 1
ATOM 680 C C . LEU A 1 89 ? -9.659 10.014 2.677 1.00 82.94 89 LEU A C 1
ATOM 682 O O . LEU A 1 89 ? -10.846 10.350 2.657 1.00 82.94 89 LEU A O 1
ATOM 686 N N . ASP A 1 90 ? -8.813 10.283 1.687 1.00 73.19 90 ASP A N 1
ATOM 687 C CA . ASP A 1 90 ? -9.229 10.916 0.434 1.00 73.19 90 ASP A CA 1
ATOM 688 C C . ASP A 1 90 ? -10.097 9.951 -0.395 1.00 73.19 90 ASP A C 1
ATOM 690 O O . ASP A 1 90 ? -9.718 8.802 -0.653 1.00 73.19 90 ASP A O 1
ATOM 694 N N . SER A 1 91 ? -11.277 10.408 -0.815 1.00 64.69 91 SER A N 1
ATOM 695 C CA . SER A 1 91 ? -12.182 9.624 -1.648 1.00 64.69 91 SER A CA 1
ATOM 696 C C . SER A 1 91 ? -12.777 10.459 -2.767 1.00 64.69 91 SER A C 1
ATOM 698 O O . SER A 1 91 ? -13.704 11.243 -2.563 1.00 64.69 91 SER A O 1
ATOM 700 N N . LYS A 1 92 ? -12.337 10.164 -3.995 1.00 56.69 92 LYS A N 1
ATOM 701 C CA . LYS A 1 92 ? -12.942 10.690 -5.230 1.00 56.69 92 LYS A CA 1
ATOM 702 C C . LYS A 1 92 ? -14.415 10.285 -5.408 1.00 56.69 92 LYS A C 1
ATOM 704 O O . LYS A 1 92 ? -15.110 10.909 -6.199 1.00 56.69 92 LYS A O 1
ATOM 709 N N . ASN A 1 93 ? -14.881 9.268 -4.676 1.00 49.03 93 ASN A N 1
ATOM 710 C CA . ASN A 1 93 ? -16.239 8.721 -4.758 1.00 49.03 93 ASN A CA 1
ATOM 711 C C . ASN A 1 93 ? -17.139 9.127 -3.569 1.00 49.03 93 ASN A C 1
ATOM 713 O O . ASN A 1 93 ? -18.272 8.660 -3.485 1.00 49.03 93 ASN A O 1
ATOM 717 N N . SER A 1 94 ? -16.662 9.965 -2.637 1.00 55.47 94 SER A N 1
ATOM 718 C CA . SER A 1 94 ? -17.483 10.507 -1.542 1.00 55.47 94 SER A CA 1
ATOM 719 C C . SER A 1 94 ? -18.057 11.874 -1.919 1.00 55.47 94 SER A C 1
ATOM 721 O O . SER A 1 94 ? -17.343 12.713 -2.462 1.00 55.47 94 SER A O 1
ATOM 723 N N . ILE A 1 95 ? -19.318 12.143 -1.559 1.00 54.03 95 ILE A N 1
ATOM 724 C CA . ILE A 1 95 ? -19.980 13.450 -1.766 1.00 54.03 95 ILE A CA 1
ATOM 725 C C . ILE A 1 95 ? -19.199 14.588 -1.085 1.00 54.03 95 ILE A C 1
ATOM 727 O O . ILE A 1 95 ? -19.175 15.712 -1.578 1.00 54.03 95 ILE A O 1
ATOM 731 N N . THR A 1 96 ? -18.541 14.300 0.040 1.00 56.22 96 THR A N 1
ATOM 732 C CA . THR A 1 96 ? -17.729 15.262 0.802 1.00 56.22 96 THR A CA 1
ATOM 733 C C . THR A 1 96 ? -16.247 15.242 0.421 1.00 56.22 96 THR A C 1
ATOM 735 O O . THR A 1 96 ? -15.475 16.018 0.975 1.00 56.22 96 THR A O 1
ATOM 738 N N . GLY A 1 97 ? -15.823 14.335 -0.467 1.00 64.69 97 GLY A N 1
ATOM 739 C CA . GLY A 1 97 ? -14.415 14.108 -0.815 1.00 64.69 97 GLY A CA 1
ATOM 740 C C . GLY A 1 97 ? -13.582 13.383 0.253 1.00 64.69 97 GLY A C 1
ATOM 741 O O . GLY A 1 97 ? -12.436 13.034 -0.010 1.00 64.69 97 GLY A O 1
ATOM 742 N N . VAL A 1 98 ? -14.137 13.123 1.446 1.00 80.31 98 VAL A N 1
ATOM 743 C CA . VAL A 1 98 ? -13.404 12.537 2.585 1.00 80.31 98 VAL A CA 1
ATOM 744 C C . VAL A 1 98 ? -14.216 11.423 3.244 1.00 80.31 98 VAL A C 1
ATOM 746 O O . VAL A 1 98 ? -15.440 11.522 3.372 1.00 80.31 98 VAL A O 1
ATOM 749 N N . ILE A 1 99 ? -13.534 10.363 3.676 1.00 85.69 99 ILE A N 1
ATOM 750 C CA . ILE A 1 99 ? -14.085 9.289 4.509 1.00 85.69 99 ILE A CA 1
ATOM 751 C C . ILE A 1 99 ? -13.455 9.382 5.899 1.00 85.69 99 ILE A C 1
ATOM 753 O O . ILE A 1 99 ? -12.236 9.352 6.032 1.00 85.69 99 ILE A O 1
ATOM 757 N N . HIS A 1 100 ? -14.290 9.438 6.936 1.00 92.62 100 HIS A N 1
ATOM 758 C CA . HIS A 1 100 ? -13.855 9.348 8.331 1.00 92.62 100 HIS A CA 1
ATOM 759 C C . HIS A 1 100 ? -13.807 7.876 8.756 1.00 92.62 100 HIS A C 1
ATOM 761 O O . HIS A 1 100 ? -14.827 7.317 9.171 1.00 92.62 100 HIS A O 1
ATOM 767 N N . ALA A 1 101 ? -12.650 7.243 8.588 1.00 93.44 101 ALA A N 1
ATOM 768 C CA . ALA A 1 101 ? -12.419 5.826 8.838 1.00 93.44 101 ALA A CA 1
ATOM 769 C C . ALA A 1 101 ? -12.035 5.568 10.301 1.00 93.44 101 ALA A C 1
ATOM 771 O O . ALA A 1 101 ? -10.983 6.002 10.756 1.00 93.44 101 ALA A O 1
ATOM 772 N N . VAL A 1 102 ? -12.879 4.860 11.043 1.00 96.44 102 VAL A N 1
ATOM 773 C CA . VAL A 1 102 ? -12.642 4.457 12.435 1.00 96.44 102 VAL A CA 1
ATOM 774 C C . VAL A 1 102 ? -11.900 3.111 12.446 1.00 96.44 102 VAL A C 1
ATOM 776 O O . VAL A 1 102 ? -12.460 2.130 11.943 1.00 96.44 102 VAL A O 1
ATOM 779 N N . PRO A 1 103 ? -10.676 3.037 13.008 1.00 94.19 103 PRO A N 1
ATOM 780 C CA . PRO A 1 103 ? -9.904 1.794 13.095 1.00 94.19 103 PRO A CA 1
ATOM 781 C C . PRO A 1 103 ? -10.597 0.719 13.935 1.00 94.19 103 PRO A C 1
ATOM 783 O O . PRO A 1 103 ? -11.314 1.038 14.885 1.00 94.19 103 PRO A O 1
ATOM 786 N N . GLU A 1 104 ? -10.341 -0.555 13.630 1.00 93.12 104 GLU A N 1
ATOM 787 C CA . GLU A 1 104 ? -11.000 -1.717 14.251 1.00 93.12 104 GLU A CA 1
ATOM 788 C C . GLU A 1 104 ? -11.006 -1.675 15.783 1.00 93.12 104 GLU A C 1
ATOM 790 O O . GLU A 1 104 ? -12.051 -1.871 16.400 1.00 93.12 104 GLU A O 1
ATOM 795 N N . GLN A 1 105 ? -9.865 -1.372 16.404 1.00 93.06 105 GLN A N 1
ATOM 796 C CA . GLN A 1 105 ? -9.722 -1.325 17.861 1.00 93.06 105 GLN A CA 1
ATOM 797 C C . GLN A 1 105 ? -10.624 -0.249 18.476 1.00 93.06 105 GLN A C 1
ATOM 799 O O . GLN A 1 105 ? -11.253 -0.469 19.508 1.00 93.06 105 GLN A O 1
ATOM 804 N N . ILE A 1 106 ? -10.749 0.900 17.807 1.00 96.81 106 ILE A N 1
ATOM 805 C CA . ILE A 1 106 ? -11.614 1.997 18.250 1.00 96.81 106 ILE A CA 1
ATOM 806 C C . ILE A 1 106 ? -13.088 1.648 18.025 1.00 96.81 106 ILE A C 1
ATOM 808 O O . ILE A 1 106 ? -13.920 1.925 18.890 1.00 96.81 106 ILE A O 1
ATOM 812 N N . VAL A 1 107 ? -13.421 0.988 16.907 1.00 97.75 107 VAL A N 1
ATOM 813 C CA . VAL A 1 107 ? -14.767 0.435 16.684 1.00 97.75 107 VAL A CA 1
ATOM 814 C C . VAL A 1 107 ? -15.135 -0.511 17.822 1.00 97.75 107 VAL A C 1
ATOM 816 O O . VAL A 1 107 ? -16.226 -0.393 18.385 1.00 97.75 107 VAL A O 1
ATOM 819 N N . MET A 1 108 ? -14.228 -1.419 18.185 1.00 96.94 108 MET A N 1
ATOM 820 C CA . MET A 1 108 ? -14.455 -2.380 19.256 1.00 96.94 108 MET A CA 1
ATOM 821 C C . MET A 1 108 ? -14.606 -1.692 20.609 1.00 96.94 108 MET A C 1
ATOM 823 O O . MET A 1 108 ? -15.606 -1.949 21.267 1.00 96.94 108 MET A O 1
ATOM 827 N N . ALA A 1 109 ? -13.739 -0.743 20.973 1.00 97.44 109 ALA A N 1
ATOM 828 C CA . ALA A 1 109 ? -13.856 0.008 22.226 1.00 97.44 109 ALA A CA 1
ATOM 829 C C . ALA A 1 109 ? -15.188 0.775 22.346 1.00 97.44 109 ALA A C 1
ATOM 831 O O . ALA A 1 109 ? -15.846 0.741 23.389 1.00 97.44 109 ALA A O 1
ATOM 832 N N . ILE A 1 110 ? -15.635 1.434 21.269 1.00 97.94 110 ILE A N 1
ATOM 833 C CA . ILE A 1 110 ? -16.931 2.131 21.248 1.00 97.94 110 ILE A CA 1
ATOM 834 C C . ILE A 1 110 ? -18.084 1.131 21.375 1.00 97.94 110 ILE A C 1
ATOM 836 O O . ILE A 1 110 ? -19.028 1.364 22.135 1.00 97.94 110 ILE A O 1
ATOM 840 N N . THR A 1 111 ? -18.014 0.017 20.648 1.00 97.81 111 THR A N 1
ATOM 841 C CA . THR A 1 111 ? -19.052 -1.020 20.686 1.00 97.81 111 THR A CA 1
ATOM 842 C C . THR A 1 111 ? -19.127 -1.664 22.069 1.00 97.81 111 THR A C 1
ATOM 844 O O . THR A 1 111 ? -20.225 -1.859 22.583 1.00 97.81 111 THR A O 1
ATOM 847 N N . ASP A 1 112 ? -17.982 -1.926 22.699 1.00 97.69 112 ASP A N 1
ATOM 848 C CA . ASP A 1 112 ? -17.859 -2.482 24.046 1.00 97.69 112 ASP A CA 1
ATOM 849 C C . ASP A 1 112 ? -18.522 -1.573 25.086 1.00 97.69 112 ASP A C 1
ATOM 851 O O . ASP A 1 112 ? -19.389 -2.002 25.852 1.00 97.69 112 ASP A O 1
ATOM 855 N N . TYR A 1 113 ? -18.226 -0.269 25.022 1.00 98.25 113 TYR A N 1
ATOM 856 C CA . TYR A 1 113 ? -18.870 0.725 25.875 1.00 98.25 113 TYR A CA 1
ATOM 857 C C . TYR A 1 113 ? -20.399 0.645 25.785 1.00 98.25 113 TYR A C 1
ATOM 859 O O . TYR A 1 113 ? -21.079 0.549 26.807 1.00 98.25 113 TYR A O 1
ATOM 867 N N . TYR A 1 114 ? -20.958 0.644 24.574 1.00 98.00 114 TYR A N 1
ATOM 868 C CA . TYR A 1 114 ? -22.411 0.595 24.386 1.00 98.00 114 TYR A CA 1
ATOM 869 C C . TYR A 1 114 ? -23.031 -0.783 24.630 1.00 98.00 114 TYR A C 1
ATOM 871 O O . TYR A 1 114 ? -24.242 -0.867 24.855 1.00 98.00 114 TYR A O 1
ATOM 879 N N . ALA A 1 115 ? -22.233 -1.847 24.617 1.00 97.69 115 ALA A N 1
ATOM 880 C CA . ALA A 1 115 ? -22.677 -3.189 24.950 1.00 97.69 115 ALA A CA 1
ATOM 881 C C . ALA A 1 115 ? -22.730 -3.429 26.469 1.00 97.69 115 ALA A C 1
ATOM 883 O O . ALA A 1 115 ? -23.649 -4.111 26.924 1.00 97.69 115 ALA A O 1
ATOM 884 N N . HIS A 1 116 ? -21.801 -2.854 27.246 1.00 97.25 116 HIS A N 1
ATOM 885 C CA . HIS A 1 116 ? -21.598 -3.253 28.647 1.00 97.25 116 HIS A CA 1
ATOM 886 C C . HIS A 1 116 ? -21.553 -2.111 29.672 1.00 97.25 116 HIS A C 1
ATOM 888 O O . HIS A 1 116 ? -21.966 -2.320 30.810 1.00 97.25 116 HIS A O 1
ATOM 894 N N . TYR A 1 117 ? -21.080 -0.918 29.304 1.00 96.75 117 TYR A N 1
ATOM 895 C CA . TYR A 1 117 ? -20.754 0.143 30.274 1.00 96.75 117 TYR A CA 1
ATOM 896 C C . TYR A 1 117 ? -21.670 1.368 30.203 1.00 96.75 117 TYR A C 1
ATOM 898 O O . TYR A 1 117 ? -21.737 2.158 31.146 1.00 96.75 117 TYR A O 1
ATOM 906 N N . ALA A 1 118 ? -22.369 1.565 29.086 1.00 95.25 118 ALA A N 1
ATOM 907 C CA . ALA A 1 118 ? -23.321 2.655 28.944 1.00 95.25 118 ALA A CA 1
ATOM 908 C C . ALA A 1 118 ? -24.474 2.499 29.959 1.00 95.25 118 ALA A C 1
ATOM 910 O O . ALA A 1 118 ? -24.959 1.384 30.151 1.00 95.25 118 ALA A O 1
ATOM 911 N N . PRO A 1 119 ? -25.001 3.602 30.537 1.00 93.00 119 PRO A N 1
ATOM 912 C CA . PRO A 1 119 ? -26.135 3.544 31.471 1.00 93.00 119 PRO A CA 1
ATOM 913 C C . PRO A 1 119 ? -27.362 2.824 30.898 1.00 93.00 119 PRO A C 1
ATOM 915 O O . PRO A 1 119 ? -28.155 2.229 31.620 1.00 93.00 119 PRO A O 1
ATOM 918 N N . THR A 1 120 ? -27.521 2.891 29.577 1.00 94.50 120 THR A N 1
ATOM 919 C CA . THR A 1 120 ? -28.475 2.083 28.826 1.00 94.50 120 THR A CA 1
ATOM 920 C C . THR A 1 120 ? -27.723 1.406 27.698 1.00 94.50 120 THR A C 1
ATOM 922 O O . THR A 1 120 ? -27.306 2.062 26.737 1.00 94.50 120 THR A O 1
ATOM 925 N N . THR A 1 121 ? -27.548 0.096 27.830 1.00 95.69 121 THR A N 1
ATOM 926 C CA . THR A 1 121 ? -26.898 -0.726 26.813 1.00 95.69 121 THR A CA 1
ATOM 927 C C . THR A 1 121 ? -27.746 -0.789 25.543 1.00 95.69 121 THR A C 1
ATOM 929 O O . THR A 1 121 ? -28.960 -0.558 25.552 1.00 95.69 121 THR A O 1
ATOM 932 N N . LYS A 1 122 ? -27.091 -1.049 24.411 1.00 97.19 122 LYS A N 1
ATOM 933 C CA . LYS A 1 122 ? -27.733 -1.131 23.096 1.00 97.19 122 LYS A CA 1
ATOM 934 C C . LYS A 1 122 ? -27.736 -2.567 22.604 1.00 97.19 122 LYS A C 1
ATOM 936 O O . LYS A 1 122 ? -26.688 -3.203 22.529 1.00 97.19 122 LYS A O 1
ATOM 941 N N . GLN A 1 123 ? -28.913 -3.073 22.244 1.00 96.88 123 GLN A N 1
ATOM 942 C CA . GLN A 1 123 ? -29.074 -4.467 21.835 1.00 96.88 123 GLN A CA 1
ATOM 943 C C . GLN A 1 123 ? -28.289 -4.782 20.552 1.00 96.88 123 GLN A C 1
ATOM 945 O O . GLN A 1 123 ? -27.698 -5.860 20.431 1.00 96.88 123 GLN A O 1
ATOM 950 N N . GLU A 1 124 ? -28.232 -3.832 19.619 1.00 95.69 124 GLU A N 1
ATOM 951 C CA . GLU A 1 124 ? -27.413 -3.906 18.411 1.00 95.69 124 GLU A CA 1
ATOM 952 C C . GLU A 1 124 ? -25.923 -3.983 18.758 1.00 95.69 124 GLU A C 1
ATOM 954 O O . GLU A 1 124 ? -25.244 -4.882 18.264 1.00 95.69 124 GLU A O 1
ATOM 959 N N . ALA A 1 125 ? -25.435 -3.122 19.664 1.00 96.62 125 ALA A N 1
ATOM 960 C CA . ALA A 1 125 ? -24.046 -3.150 20.123 1.00 96.62 125 ALA A CA 1
ATOM 961 C C . ALA A 1 125 ? -23.699 -4.489 20.788 1.00 96.62 125 ALA A C 1
ATOM 963 O O . ALA A 1 125 ? -22.695 -5.093 20.434 1.00 96.62 125 ALA A O 1
ATOM 964 N N . ILE A 1 126 ? -24.560 -5.017 21.668 1.00 97.25 126 ILE A N 1
ATOM 965 C CA . ILE A 1 126 ? -24.369 -6.337 22.300 1.00 97.25 126 ILE A CA 1
ATOM 966 C C . ILE A 1 126 ? -24.269 -7.440 21.238 1.00 97.25 126 ILE A C 1
ATOM 968 O O . ILE A 1 126 ? -23.392 -8.305 21.291 1.00 97.25 126 ILE A O 1
ATOM 972 N N . THR A 1 127 ? -25.179 -7.428 20.263 1.00 95.50 127 THR A N 1
ATOM 973 C CA . THR A 1 127 ? -25.238 -8.447 19.208 1.00 95.50 127 THR A CA 1
ATOM 974 C C . THR A 1 127 ? -23.999 -8.394 18.321 1.00 95.50 127 THR A C 1
ATOM 976 O O . THR A 1 127 ? -23.395 -9.428 18.031 1.00 95.50 127 THR A O 1
ATOM 979 N N . ASN A 1 128 ? -23.610 -7.196 17.897 1.00 94.25 128 ASN A N 1
ATOM 980 C CA . ASN A 1 128 ? -22.484 -6.992 17.001 1.00 94.25 128 ASN A CA 1
ATOM 981 C C . ASN A 1 128 ? -21.139 -7.176 17.711 1.00 94.25 128 ASN A C 1
ATOM 983 O O . ASN A 1 128 ? -20.252 -7.795 17.129 1.00 94.25 128 ASN A O 1
ATOM 987 N N . TYR A 1 129 ? -21.026 -6.792 18.986 1.00 94.81 129 TYR A N 1
ATOM 988 C CA . TYR A 1 129 ? -19.879 -7.119 19.833 1.00 94.81 129 TYR A CA 1
ATOM 989 C C . TYR A 1 129 ? -19.664 -8.630 19.905 1.00 94.81 129 TYR A C 1
ATOM 991 O O . TYR A 1 129 ? -18.575 -9.113 19.625 1.00 94.81 129 TYR A O 1
ATOM 999 N N . ARG A 1 130 ? -20.716 -9.411 20.192 1.00 92.00 130 ARG A N 1
ATOM 1000 C CA . ARG A 1 130 ? -20.619 -10.881 20.255 1.00 92.00 130 ARG A CA 1
ATOM 1001 C C . ARG A 1 130 ? -20.234 -11.504 18.912 1.00 92.00 130 ARG A C 1
ATOM 1003 O O . ARG A 1 130 ? -19.472 -12.467 18.887 1.00 92.00 130 ARG A O 1
ATOM 1010 N N . LYS A 1 131 ? -20.744 -10.970 17.795 1.00 88.31 131 LYS A N 1
ATOM 1011 C CA . LYS A 1 131 ? -20.357 -11.419 16.445 1.00 88.31 131 LYS A CA 1
ATOM 1012 C C . LYS A 1 131 ? -18.882 -11.125 16.164 1.00 88.31 131 LYS A C 1
ATOM 1014 O O . LYS A 1 131 ? -18.165 -12.027 15.740 1.00 88.31 131 LYS A O 1
ATOM 1019 N N . ALA A 1 132 ? -18.440 -9.899 16.440 1.00 87.19 132 ALA A N 1
ATOM 1020 C CA . ALA A 1 132 ? -17.055 -9.482 16.262 1.00 87.19 132 ALA A CA 1
ATOM 1021 C C . ALA A 1 132 ? -16.102 -10.235 17.202 1.00 87.19 132 ALA A C 1
ATOM 1023 O O . ALA A 1 132 ? -15.035 -10.636 16.768 1.00 87.19 132 ALA A O 1
ATOM 1024 N N . ALA A 1 133 ? -16.496 -10.528 18.441 1.00 79.38 133 ALA A N 1
ATOM 1025 C CA . ALA A 1 133 ? -15.701 -11.333 19.368 1.00 79.38 133 ALA A CA 1
ATOM 1026 C C . ALA A 1 133 ? -15.572 -12.801 18.919 1.00 79.38 133 ALA A C 1
ATOM 1028 O O . ALA A 1 133 ? -14.546 -13.430 19.154 1.00 79.38 133 ALA A O 1
ATOM 1029 N N . LYS A 1 134 ? -16.596 -13.358 18.255 1.00 75.81 134 LYS A N 1
ATOM 1030 C CA . LYS A 1 134 ? -16.585 -14.754 17.788 1.00 75.81 134 LYS A CA 1
ATOM 1031 C C . LYS A 1 134 ? -15.692 -14.977 16.563 1.00 75.81 134 LYS A C 1
ATOM 1033 O O . LYS A 1 134 ? -15.104 -16.047 16.444 1.00 75.81 134 LYS A O 1
ATOM 1038 N N . LEU A 1 135 ? -15.646 -14.015 15.641 1.00 73.06 135 LEU A N 1
ATOM 1039 C CA . LEU A 1 135 ? -14.955 -14.153 14.349 1.00 73.06 135 LEU A CA 1
ATOM 1040 C C . LEU A 1 135 ? -13.729 -13.237 14.208 1.00 73.06 135 LEU A C 1
ATOM 1042 O O . LEU A 1 135 ? -12.884 -13.487 13.354 1.00 73.06 135 LEU A O 1
ATOM 1046 N N . GLY A 1 136 ? -13.621 -12.192 15.027 1.00 85.88 136 GLY A N 1
ATOM 1047 C CA . GLY A 1 136 ? -12.804 -11.006 14.769 1.00 85.88 136 GLY A CA 1
ATOM 1048 C C . GLY A 1 136 ? -13.565 -9.991 13.905 1.00 85.88 136 GLY A C 1
ATOM 1049 O O . GLY A 1 136 ? -14.225 -10.368 12.933 1.00 85.88 136 GLY A O 1
ATOM 1050 N N . LEU A 1 137 ? -13.473 -8.694 14.232 1.00 89.38 137 LEU A N 1
ATOM 1051 C CA . LEU A 1 137 ? -14.107 -7.628 13.440 1.00 89.38 137 LEU A CA 1
ATOM 1052 C C . LEU A 1 137 ? -13.587 -7.611 11.992 1.00 89.38 137 LEU A C 1
ATOM 1054 O O . LEU A 1 137 ? -14.378 -7.464 11.061 1.00 89.38 137 LEU A O 1
ATOM 1058 N N . ARG A 1 138 ? -12.288 -7.855 11.796 1.00 87.06 138 ARG A N 1
ATOM 1059 C CA . ARG A 1 138 ? -11.670 -7.990 10.472 1.00 87.06 138 ARG A CA 1
ATOM 1060 C C . ARG A 1 138 ? -12.348 -9.043 9.601 1.00 87.06 138 ARG A C 1
ATOM 1062 O O . ARG A 1 138 ? -12.829 -8.722 8.520 1.00 87.06 138 ARG A O 1
ATOM 1069 N N . ASN A 1 139 ? -12.454 -10.278 10.094 1.00 85.12 139 ASN A N 1
ATOM 1070 C CA . ASN A 1 139 ? -13.099 -11.369 9.355 1.00 85.12 139 ASN A CA 1
ATOM 1071 C C . ASN A 1 139 ? -14.582 -11.072 9.103 1.00 85.12 139 ASN A C 1
ATOM 1073 O O . ASN A 1 139 ? -15.081 -11.315 8.008 1.00 85.12 139 ASN A O 1
ATOM 1077 N N . TYR A 1 140 ? -15.269 -10.473 10.082 1.00 89.25 140 TYR A N 1
ATOM 1078 C CA . TYR A 1 140 ? -16.653 -10.025 9.921 1.00 89.25 140 TYR A CA 1
ATOM 1079 C C . TYR A 1 140 ? -16.821 -9.042 8.747 1.00 89.25 140 TYR A C 1
ATOM 1081 O O . TYR A 1 140 ? -17.824 -9.122 8.028 1.00 89.25 140 TYR A O 1
ATOM 1089 N N . ILE A 1 141 ? -15.876 -8.108 8.573 1.00 91.06 141 ILE A N 1
ATOM 1090 C CA . ILE A 1 141 ? -15.879 -7.122 7.483 1.00 91.06 141 ILE A CA 1
ATOM 1091 C C . ILE A 1 141 ? -15.485 -7.791 6.160 1.00 91.06 141 ILE A C 1
ATOM 1093 O O . ILE A 1 141 ? -16.179 -7.610 5.162 1.00 91.06 141 ILE A O 1
ATOM 1097 N N . TYR A 1 142 ? -14.430 -8.606 6.150 1.00 89.38 142 TYR A N 1
ATOM 1098 C CA . TYR A 1 142 ? -13.986 -9.352 4.970 1.00 89.38 142 TYR A CA 1
ATOM 1099 C C . TYR A 1 142 ? -15.098 -10.211 4.359 1.00 89.38 142 TYR A C 1
ATOM 1101 O O . TYR A 1 142 ? -15.374 -10.091 3.166 1.00 89.38 142 TYR A O 1
ATOM 1109 N N . GLU A 1 143 ? -15.801 -11.010 5.169 1.00 88.62 143 GLU A N 1
ATOM 1110 C CA . GLU A 1 143 ? -16.912 -11.850 4.703 1.00 88.62 143 GLU A CA 1
ATOM 1111 C C . GLU A 1 143 ? -18.033 -11.020 4.058 1.00 88.62 143 GLU A C 1
ATOM 1113 O O . GLU A 1 143 ? -18.551 -11.381 3.003 1.00 88.62 143 GLU A O 1
ATOM 1118 N N . ARG A 1 144 ? -18.390 -9.875 4.655 1.00 89.75 144 ARG A N 1
ATOM 1119 C CA . ARG A 1 144 ? -19.458 -8.995 4.141 1.00 89.75 144 ARG A CA 1
ATOM 1120 C C . ARG A 1 144 ? -19.088 -8.265 2.869 1.00 89.75 144 ARG A C 1
ATOM 1122 O O . ARG A 1 144 ? -19.958 -7.999 2.047 1.00 89.75 144 ARG A O 1
ATOM 1129 N N . LEU A 1 145 ? -17.812 -7.935 2.721 1.00 89.50 145 LEU A N 1
ATOM 1130 C CA . LEU A 1 145 ? -17.287 -7.293 1.524 1.00 89.50 145 LEU A CA 1
ATOM 1131 C C . LEU A 1 145 ? -16.889 -8.304 0.443 1.00 89.50 145 LEU A C 1
ATOM 1133 O O . LEU A 1 145 ? -16.415 -7.890 -0.619 1.00 89.50 145 LEU A O 1
ATOM 1137 N N . ASN A 1 146 ? -17.093 -9.604 0.703 1.00 85.69 146 ASN A N 1
ATOM 1138 C CA . ASN A 1 146 ? -16.619 -10.710 -0.123 1.00 85.69 146 ASN A CA 1
ATOM 1139 C C . ASN A 1 146 ? -15.144 -10.508 -0.517 1.00 85.69 146 ASN A C 1
ATOM 1141 O O . ASN A 1 146 ? -14.786 -10.544 -1.694 1.00 85.69 146 ASN A O 1
ATOM 1145 N N . TYR A 1 147 ? -14.329 -10.186 0.487 1.00 78.25 147 TYR A N 1
ATOM 1146 C CA . TYR A 1 147 ? -12.912 -9.877 0.372 1.00 78.25 147 TYR A CA 1
ATOM 1147 C C . TYR A 1 147 ? -12.091 -10.976 1.046 1.00 78.25 147 TYR A C 1
ATOM 1149 O O . TYR A 1 147 ? -12.410 -11.406 2.154 1.00 78.25 147 TYR A O 1
ATOM 1157 N N . SER A 1 148 ? -11.007 -11.403 0.407 1.00 70.25 148 SER A N 1
ATOM 1158 C CA . SER A 1 148 ? -10.025 -12.316 0.985 1.00 70.25 148 SER A CA 1
ATOM 1159 C C . SER A 1 148 ? -8.633 -11.675 1.005 1.00 70.25 148 SER A C 1
ATOM 1161 O O . SER A 1 148 ? -8.254 -10.974 0.073 1.00 70.25 148 SER A O 1
ATOM 1163 N N . GLU A 1 149 ? -7.809 -11.929 2.029 1.00 57.97 149 GLU A N 1
ATOM 1164 C CA . GLU A 1 149 ? -6.403 -11.460 2.040 1.00 57.97 149 GLU A CA 1
ATOM 1165 C C . GLU A 1 149 ? -5.578 -12.038 0.882 1.00 57.97 149 GLU A C 1
ATOM 1167 O O . GLU A 1 149 ? -4.617 -11.420 0.418 1.00 57.97 149 GLU A O 1
ATOM 1172 N N . LYS A 1 150 ? -5.990 -13.200 0.357 1.00 57.66 150 LYS A N 1
ATOM 1173 C CA . LYS A 1 150 ? -5.419 -13.771 -0.867 1.00 57.66 150 LYS A CA 1
ATOM 1174 C C . LYS A 1 150 ? -5.704 -12.901 -2.091 1.00 57.66 150 LYS A C 1
ATOM 1176 O O . LYS A 1 150 ? -4.961 -13.009 -3.063 1.00 57.66 150 LYS A O 1
ATOM 1181 N N . ASP A 1 151 ? -6.699 -12.016 -2.041 1.00 66.44 151 ASP A N 1
ATOM 1182 C CA . ASP A 1 151 ? -7.101 -11.203 -3.182 1.00 66.44 151 ASP A CA 1
ATOM 1183 C C . ASP A 1 151 ? -6.077 -10.118 -3.507 1.00 66.44 151 ASP A C 1
ATOM 1185 O O . ASP A 1 151 ? -5.863 -9.876 -4.683 1.00 66.44 151 ASP A O 1
ATOM 1189 N N . LEU A 1 152 ? -5.396 -9.491 -2.539 1.00 71.62 152 LEU A N 1
ATOM 1190 C CA . LEU A 1 152 ? -4.444 -8.407 -2.853 1.00 71.62 152 LEU A CA 1
ATOM 1191 C C . LEU A 1 152 ? -3.169 -8.908 -3.525 1.00 71.62 152 LEU A C 1
ATOM 1193 O O . LEU A 1 152 ? -2.712 -8.338 -4.516 1.00 71.62 152 LEU A O 1
ATOM 1197 N N . ILE A 1 153 ? -2.584 -9.985 -3.000 1.00 81.25 153 ILE A N 1
ATOM 1198 C CA . ILE A 1 153 ? -1.385 -10.585 -3.593 1.00 81.25 153 ILE A CA 1
ATOM 1199 C C . ILE A 1 153 ? -1.739 -11.260 -4.920 1.00 81.25 153 ILE A C 1
ATOM 1201 O O . ILE A 1 153 ? -0.989 -11.125 -5.885 1.00 81.25 153 ILE A O 1
ATOM 1205 N N . ALA A 1 154 ? -2.905 -11.910 -5.020 1.00 79.38 154 ALA A N 1
ATOM 1206 C CA . ALA A 1 154 ? -3.393 -12.433 -6.294 1.00 79.38 154 ALA A CA 1
ATOM 1207 C C . ALA A 1 154 ? -3.665 -11.316 -7.314 1.00 79.38 154 ALA A C 1
ATOM 1209 O O . ALA A 1 154 ? -3.286 -11.460 -8.472 1.00 79.38 154 ALA A O 1
ATOM 1210 N N . GLN A 1 155 ? -4.242 -10.185 -6.898 1.00 81.38 155 GLN A N 1
ATOM 1211 C CA . GLN A 1 155 ? -4.416 -9.001 -7.746 1.00 81.38 155 GLN A CA 1
ATOM 1212 C C . GLN A 1 155 ? -3.069 -8.426 -8.179 1.00 81.38 155 GLN A C 1
ATOM 1214 O O . GLN A 1 155 ? -2.917 -8.076 -9.342 1.00 81.38 155 GLN A O 1
ATOM 1219 N N . SER A 1 156 ? -2.073 -8.393 -7.290 1.00 86.94 156 SER A N 1
ATOM 1220 C CA . SER A 1 156 ? -0.714 -7.951 -7.630 1.00 86.94 156 SER A CA 1
ATOM 1221 C C . SER A 1 156 ? -0.089 -8.856 -8.695 1.00 86.94 156 SER A C 1
ATOM 1223 O O . SER A 1 156 ? 0.497 -8.365 -9.659 1.00 86.94 156 SER A O 1
ATOM 1225 N N . TRP A 1 157 ? -0.254 -10.179 -8.564 1.00 88.81 157 TRP A N 1
ATOM 1226 C CA . TRP A 1 157 ? 0.166 -11.141 -9.587 1.00 88.81 157 TRP A CA 1
ATOM 1227 C C . TRP A 1 157 ? -0.600 -10.970 -10.900 1.00 88.81 157 TRP A C 1
ATOM 1229 O O . TRP A 1 157 ? 0.031 -10.981 -11.953 1.00 88.81 157 TRP A O 1
ATOM 1239 N N . SER A 1 158 ? -1.921 -10.778 -10.850 1.00 87.50 158 SER A N 1
ATOM 1240 C CA . SER A 1 158 ? -2.756 -10.540 -12.036 1.00 87.50 158 SER A CA 1
ATOM 1241 C C . SER A 1 158 ? -2.319 -9.276 -12.767 1.00 87.50 158 SER A C 1
ATOM 1243 O O . SER A 1 158 ? -2.059 -9.313 -13.964 1.00 87.50 158 SER A O 1
ATOM 1245 N N . LEU A 1 159 ? -2.142 -8.177 -12.032 1.00 87.69 159 LEU A N 1
ATOM 1246 C CA . LEU A 1 159 ? -1.681 -6.900 -12.560 1.00 87.69 159 LEU A CA 1
ATOM 1247 C C . LEU A 1 159 ? -0.292 -7.021 -13.187 1.00 87.69 159 LEU A C 1
ATOM 1249 O O . LEU A 1 159 ? -0.058 -6.541 -14.295 1.00 87.69 159 LEU A O 1
ATOM 1253 N N . PHE A 1 160 ? 0.641 -7.669 -12.486 1.00 91.94 160 PHE A N 1
ATOM 1254 C CA . PHE A 1 160 ? 1.984 -7.899 -13.001 1.00 91.94 160 PHE A CA 1
ATOM 1255 C C . PHE A 1 160 ? 1.954 -8.750 -14.276 1.00 91.94 160 PHE A C 1
ATOM 1257 O O . PHE A 1 160 ? 2.610 -8.396 -15.254 1.00 91.94 160 PHE A O 1
ATOM 1264 N N . GLN A 1 161 ? 1.152 -9.817 -14.298 1.00 91.94 161 GLN A N 1
ATOM 1265 C CA . GLN A 1 161 ? 0.957 -10.655 -15.477 1.00 91.94 161 GLN A CA 1
ATOM 1266 C C . GLN A 1 161 ? 0.383 -9.849 -16.648 1.00 91.94 161 GLN A C 1
ATOM 1268 O O . GLN A 1 161 ? 0.932 -9.916 -17.742 1.00 91.94 161 GLN A O 1
ATOM 1273 N N . GLU A 1 162 ? -0.669 -9.058 -16.434 1.00 90.38 162 GLU A N 1
ATOM 1274 C CA . GLU A 1 162 ? -1.262 -8.200 -17.468 1.00 90.38 162 GLU A CA 1
ATOM 1275 C C . GLU A 1 162 ? -0.243 -7.201 -18.026 1.00 90.38 162 GLU A C 1
ATOM 1277 O O . GLU A 1 162 ? -0.129 -7.054 -19.243 1.00 90.38 162 GLU A O 1
ATOM 1282 N N . ARG A 1 163 ? 0.558 -6.560 -17.164 1.00 90.25 163 ARG A N 1
ATOM 1283 C CA . ARG A 1 163 ? 1.628 -5.659 -17.618 1.00 90.25 163 ARG A CA 1
ATOM 1284 C C . ARG A 1 163 ? 2.691 -6.383 -18.437 1.00 90.25 163 ARG A C 1
ATOM 1286 O O . ARG A 1 163 ? 3.147 -5.832 -19.429 1.00 90.25 163 ARG A O 1
ATOM 1293 N N . VAL A 1 164 ? 3.084 -7.596 -18.047 1.00 92.19 164 VAL A N 1
ATOM 1294 C CA . VAL A 1 164 ? 4.034 -8.414 -18.821 1.00 92.19 164 VAL A CA 1
ATOM 1295 C C . VAL A 1 164 ? 3.446 -8.798 -20.178 1.00 92.19 164 VAL A C 1
ATOM 1297 O O . VAL A 1 164 ? 4.148 -8.712 -21.180 1.00 92.19 164 VAL A O 1
ATOM 1300 N N . LEU A 1 165 ? 2.167 -9.178 -20.229 1.00 91.06 165 LEU A N 1
ATOM 1301 C CA . LEU A 1 165 ? 1.488 -9.559 -21.469 1.00 91.06 165 LEU A CA 1
ATOM 1302 C C . LEU A 1 165 ? 1.289 -8.377 -22.428 1.00 91.06 165 LEU A C 1
ATOM 1304 O O . LEU A 1 165 ? 1.370 -8.568 -23.637 1.00 91.06 165 LEU A O 1
ATOM 1308 N N . ASN A 1 166 ? 1.073 -7.169 -21.904 1.00 89.69 166 ASN A N 1
ATOM 1309 C CA . ASN A 1 166 ? 0.924 -5.948 -22.704 1.00 89.69 166 ASN A CA 1
ATOM 1310 C C . ASN A 1 166 ? 2.258 -5.260 -23.037 1.00 89.69 166 ASN A C 1
ATOM 1312 O O . ASN A 1 166 ? 2.277 -4.237 -23.723 1.00 89.69 166 ASN A O 1
ATOM 1316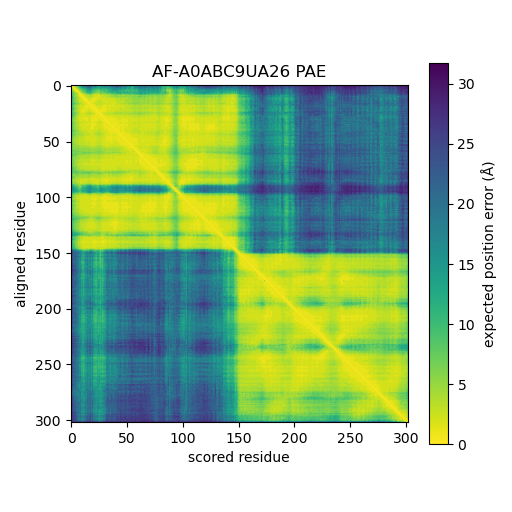 N N . ASN A 1 167 ? 3.380 -5.776 -22.535 1.00 89.75 167 ASN A N 1
ATOM 1317 C CA . ASN A 1 167 ? 4.678 -5.154 -22.734 1.00 89.75 167 ASN A CA 1
ATOM 1318 C C . ASN A 1 167 ? 5.237 -5.464 -24.130 1.00 89.75 167 ASN A C 1
ATOM 1320 O O . ASN A 1 167 ? 5.808 -6.525 -24.378 1.00 89.75 167 ASN A O 1
ATOM 1324 N N . GLU A 1 168 ? 5.106 -4.496 -25.034 1.00 89.25 168 GLU A N 1
ATOM 1325 C CA . GLU A 1 168 ? 5.545 -4.590 -26.429 1.00 89.25 168 GLU A CA 1
ATOM 1326 C C . GLU A 1 168 ? 6.827 -3.775 -26.670 1.00 89.25 168 GLU A C 1
ATOM 1328 O O . GLU A 1 168 ? 6.824 -2.712 -27.293 1.00 89.25 168 GLU A O 1
ATOM 1333 N N . CYS A 1 169 ? 7.961 -4.264 -26.160 1.00 91.12 169 CYS A N 1
ATOM 1334 C CA . CYS A 1 169 ? 9.249 -3.609 -26.381 1.00 91.12 169 CYS A CA 1
ATOM 1335 C C . CYS A 1 169 ? 9.762 -3.853 -27.820 1.00 91.12 169 CYS A C 1
ATOM 1337 O O . CYS A 1 169 ? 9.800 -5.005 -28.268 1.00 91.12 169 CYS A O 1
ATOM 1339 N N . PRO A 1 170 ? 10.186 -2.813 -28.570 1.00 94.81 170 PRO A N 1
ATOM 1340 C CA . PRO A 1 170 ? 10.686 -2.992 -29.929 1.00 94.81 170 PRO A CA 1
ATOM 1341 C C . PRO A 1 170 ? 11.918 -3.895 -29.997 1.00 94.81 170 PRO A C 1
ATOM 1343 O O . PRO A 1 170 ? 12.821 -3.831 -29.160 1.00 94.81 170 PRO A O 1
ATOM 1346 N N . LYS A 1 171 ? 12.013 -4.684 -31.073 1.00 96.31 171 LYS A N 1
ATOM 1347 C CA . LYS A 1 171 ? 13.183 -5.528 -31.338 1.00 96.31 171 LYS A CA 1
ATOM 1348 C C . LYS A 1 171 ? 14.474 -4.699 -31.299 1.00 96.31 171 LYS A C 1
ATOM 1350 O O . LYS A 1 171 ? 14.602 -3.708 -32.011 1.00 96.31 171 LYS A O 1
ATOM 1355 N N . GLY A 1 172 ? 15.453 -5.170 -30.528 1.00 97.19 172 GLY A N 1
ATOM 1356 C CA . GLY A 1 172 ? 16.756 -4.512 -30.382 1.00 97.19 172 GLY A CA 1
ATOM 1357 C C . GLY A 1 172 ? 16.802 -3.443 -29.290 1.00 97.19 172 GLY A C 1
ATOM 1358 O O . GLY A 1 172 ? 17.846 -2.813 -29.128 1.00 97.19 172 GLY A O 1
ATOM 1359 N N . TYR A 1 173 ? 15.722 -3.272 -28.526 1.00 98.00 173 TYR A N 1
ATOM 1360 C CA . TYR A 1 173 ? 15.646 -2.359 -27.393 1.00 98.00 173 TYR A CA 1
ATOM 1361 C C . TYR A 1 173 ? 15.215 -3.086 -26.112 1.00 98.00 173 TYR A C 1
ATOM 1363 O O . TYR A 1 173 ? 14.741 -4.220 -26.155 1.00 98.00 173 TYR A O 1
ATOM 1371 N N . PHE A 1 174 ? 15.404 -2.425 -24.973 1.00 97.31 174 PHE A N 1
ATOM 1372 C CA . PHE A 1 174 ? 14.820 -2.787 -23.685 1.00 97.31 174 PHE A CA 1
ATOM 1373 C C . PHE A 1 174 ? 14.279 -1.536 -22.984 1.00 97.31 174 PHE A C 1
ATOM 1375 O O . PHE A 1 174 ? 14.726 -0.412 -23.229 1.00 97.31 174 PHE A O 1
ATOM 1382 N N . THR A 1 175 ? 13.321 -1.723 -22.093 1.00 96.25 175 THR A N 1
ATOM 1383 C CA . THR A 1 175 ? 12.708 -0.687 -21.265 1.00 96.25 175 THR A CA 1
ATOM 1384 C C . T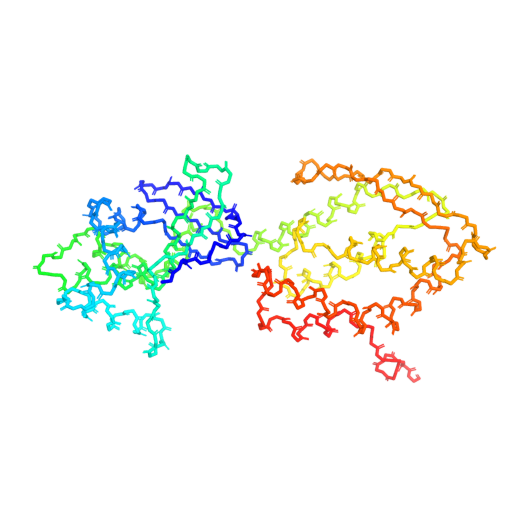HR A 1 175 ? 13.036 -0.926 -19.798 1.00 96.25 175 THR A C 1
ATOM 1386 O O . THR A 1 175 ? 13.572 -1.954 -19.391 1.00 96.25 175 THR A O 1
ATOM 1389 N N . MET A 1 176 ? 12.695 0.049 -18.967 1.00 95.38 176 MET A N 1
ATOM 1390 C CA . MET A 1 176 ? 12.890 -0.061 -17.522 1.00 95.38 176 MET A CA 1
ATOM 1391 C C . MET A 1 176 ? 11.903 -1.035 -16.885 1.00 95.38 176 MET A C 1
ATOM 1393 O O . MET A 1 176 ? 12.222 -1.623 -15.858 1.00 95.38 176 MET A O 1
ATOM 1397 N N . PHE A 1 177 ? 10.734 -1.236 -17.502 1.00 94.81 177 PHE A N 1
ATOM 1398 C CA . PHE A 1 177 ? 9.794 -2.251 -17.051 1.00 94.81 177 PHE A CA 1
ATOM 1399 C C . PHE A 1 177 ? 10.366 -3.659 -17.255 1.00 94.81 177 PHE A C 1
ATOM 1401 O O . PHE A 1 177 ? 10.342 -4.436 -16.304 1.00 94.81 177 PHE A O 1
ATOM 1408 N N . ASP A 1 178 ? 10.969 -3.943 -18.421 1.00 94.44 178 ASP A N 1
ATOM 1409 C CA . ASP A 1 178 ? 11.620 -5.235 -18.713 1.00 94.44 178 ASP A CA 1
ATOM 1410 C C . ASP A 1 178 ? 12.564 -5.652 -17.578 1.00 94.44 178 ASP A C 1
ATOM 1412 O O . ASP A 1 178 ? 12.471 -6.752 -17.032 1.00 94.44 178 ASP A O 1
ATOM 1416 N N . GLU A 1 179 ? 13.427 -4.728 -17.160 1.00 94.94 179 GLU A N 1
ATOM 1417 C CA . GLU A 1 179 ? 14.456 -5.003 -16.160 1.00 94.94 179 GLU A CA 1
ATOM 1418 C C . GLU A 1 179 ? 13.942 -4.913 -14.710 1.00 94.94 179 GLU A C 1
ATOM 1420 O O . GLU A 1 179 ? 14.491 -5.561 -13.817 1.00 94.94 179 GLU A O 1
ATOM 1425 N N . ALA A 1 180 ? 12.853 -4.182 -14.456 1.00 93.31 180 ALA A N 1
ATOM 1426 C CA . ALA A 1 180 ? 12.216 -4.113 -13.139 1.00 93.31 180 ALA A CA 1
ATOM 1427 C C . ALA A 1 180 ? 11.371 -5.353 -12.795 1.00 93.31 180 ALA A C 1
ATOM 1429 O O . ALA A 1 180 ? 11.034 -5.545 -11.624 1.00 93.31 180 ALA A O 1
ATOM 1430 N N . THR A 1 181 ? 11.033 -6.204 -13.771 1.00 93.38 181 THR A N 1
ATOM 1431 C CA . THR A 1 181 ? 10.178 -7.397 -13.586 1.00 93.38 181 THR A CA 1
ATOM 1432 C C . THR A 1 181 ? 10.626 -8.294 -12.430 1.00 93.38 181 THR A C 1
ATOM 1434 O O . THR A 1 181 ? 9.800 -8.760 -11.646 1.00 93.38 181 THR A O 1
ATOM 1437 N N . THR A 1 182 ? 11.935 -8.504 -12.275 1.00 89.06 182 THR A N 1
ATOM 1438 C CA . THR A 1 182 ? 12.503 -9.339 -11.203 1.00 89.06 182 THR A CA 1
ATOM 1439 C C . THR A 1 182 ? 12.311 -8.726 -9.817 1.00 89.06 182 THR A C 1
ATOM 1441 O O . THR A 1 182 ? 11.973 -9.439 -8.870 1.00 89.06 182 THR A O 1
ATOM 1444 N N . VAL A 1 183 ? 12.455 -7.403 -9.702 1.00 90.38 183 VAL A N 1
ATOM 1445 C CA . VAL A 1 183 ? 12.176 -6.664 -8.466 1.00 90.38 183 VAL A CA 1
ATOM 1446 C C . VAL A 1 183 ? 10.694 -6.756 -8.134 1.00 90.38 183 VAL A C 1
ATOM 1448 O O . VAL A 1 183 ? 10.358 -7.125 -7.014 1.00 90.38 183 VAL A O 1
ATOM 1451 N N . ILE A 1 184 ? 9.813 -6.506 -9.108 1.00 92.00 184 ILE A N 1
ATOM 1452 C CA . ILE A 1 184 ? 8.355 -6.581 -8.925 1.00 92.00 184 ILE A CA 1
ATOM 1453 C C . ILE A 1 184 ? 7.941 -7.979 -8.454 1.00 92.00 184 ILE A C 1
ATOM 1455 O O . ILE A 1 184 ? 7.246 -8.112 -7.450 1.00 92.00 184 ILE A O 1
ATOM 1459 N N . ALA A 1 185 ? 8.426 -9.032 -9.110 1.00 91.12 185 ALA A N 1
ATOM 1460 C CA . ALA A 1 185 ? 8.153 -10.402 -8.690 1.00 91.12 185 ALA A CA 1
ATOM 1461 C C . ALA A 1 185 ? 8.676 -10.687 -7.270 1.00 91.12 185 ALA A C 1
ATOM 1463 O O . ALA A 1 185 ? 8.011 -11.382 -6.504 1.00 91.12 185 ALA A O 1
ATOM 1464 N N . SER A 1 186 ? 9.841 -10.145 -6.894 1.00 87.50 186 SER A N 1
ATOM 1465 C CA . SER A 1 186 ? 10.377 -10.286 -5.534 1.00 87.50 186 SER A CA 1
ATOM 1466 C C . SER A 1 186 ? 9.492 -9.593 -4.492 1.00 87.50 186 SER A C 1
ATOM 1468 O O . SER A 1 186 ? 9.216 -10.188 -3.451 1.00 87.50 186 SER A O 1
ATOM 1470 N N . LEU A 1 187 ? 8.969 -8.396 -4.787 1.00 85.50 187 LEU A N 1
ATOM 1471 C CA . LEU A 1 187 ? 8.007 -7.698 -3.923 1.00 85.50 187 LEU A CA 1
ATOM 1472 C C . LEU A 1 187 ? 6.785 -8.579 -3.640 1.00 85.50 187 LEU A C 1
ATOM 1474 O O . LEU A 1 187 ? 6.483 -8.879 -2.485 1.00 85.50 187 LEU A O 1
ATOM 1478 N N . ILE A 1 188 ? 6.136 -9.065 -4.700 1.00 87.56 188 ILE A N 1
ATOM 1479 C CA . ILE A 1 188 ? 4.900 -9.843 -4.576 1.00 87.56 188 ILE A CA 1
ATOM 1480 C C . ILE A 1 188 ? 5.163 -11.170 -3.842 1.00 87.56 188 ILE A C 1
ATOM 1482 O O . ILE A 1 188 ? 4.384 -11.569 -2.977 1.00 87.56 188 ILE A O 1
ATOM 1486 N N . ARG A 1 189 ? 6.298 -11.837 -4.111 1.00 83.94 189 ARG A N 1
ATOM 1487 C CA . ARG A 1 189 ? 6.707 -13.073 -3.409 1.00 83.94 189 ARG A CA 1
ATOM 1488 C C . ARG A 1 189 ? 6.952 -12.883 -1.913 1.00 83.94 189 ARG A C 1
ATOM 1490 O O . ARG A 1 189 ? 6.842 -13.857 -1.174 1.00 83.94 189 ARG A O 1
ATOM 1497 N N . ASN A 1 190 ? 7.283 -11.671 -1.475 1.00 78.12 190 ASN A N 1
ATOM 1498 C CA . ASN A 1 190 ? 7.478 -11.328 -0.067 1.00 78.12 190 ASN A CA 1
ATOM 1499 C C . ASN A 1 190 ? 6.217 -10.704 0.559 1.00 78.12 190 ASN A C 1
ATOM 1501 O O . ASN A 1 190 ? 6.320 -9.953 1.525 1.00 78.12 190 ASN A O 1
ATOM 1505 N N . ASN A 1 191 ? 5.031 -11.041 0.031 1.00 72.50 191 ASN A N 1
ATOM 1506 C CA . ASN A 1 191 ? 3.716 -10.607 0.520 1.00 72.50 191 ASN A CA 1
ATOM 1507 C C . ASN A 1 191 ? 3.520 -9.089 0.531 1.00 72.50 191 ASN A C 1
ATOM 1509 O O . ASN A 1 191 ? 2.838 -8.548 1.400 1.00 72.50 191 ASN A O 1
ATOM 1513 N N . ILE A 1 192 ? 4.095 -8.397 -0.448 1.00 77.12 192 ILE A N 1
ATOM 1514 C CA . ILE A 1 192 ? 3.900 -6.960 -0.598 1.00 77.12 192 ILE A CA 1
ATOM 1515 C C . ILE A 1 192 ? 2.994 -6.739 -1.786 1.00 77.12 192 ILE A C 1
ATOM 1517 O O . ILE A 1 192 ? 3.328 -7.097 -2.916 1.00 77.12 192 ILE A O 1
ATOM 1521 N N . ALA A 1 193 ? 1.825 -6.172 -1.497 1.00 77.81 193 ALA A N 1
ATOM 1522 C CA . ALA A 1 193 ? 0.876 -5.794 -2.521 1.00 77.81 193 ALA A CA 1
ATOM 1523 C C . ALA A 1 193 ? 1.526 -4.747 -3.433 1.00 77.81 193 ALA A C 1
ATOM 1525 O O . ALA A 1 193 ? 2.047 -3.732 -2.965 1.00 77.81 193 ALA A O 1
ATOM 1526 N N . VAL A 1 194 ? 1.519 -5.016 -4.734 1.00 82.31 194 VAL A N 1
ATOM 1527 C CA . VAL A 1 194 ? 2.023 -4.102 -5.753 1.00 82.31 194 VAL A CA 1
ATOM 1528 C C . VAL A 1 194 ? 0.845 -3.666 -6.605 1.00 82.31 194 VAL A C 1
ATOM 1530 O O . VAL A 1 194 ? 0.204 -4.479 -7.265 1.00 82.31 194 VAL A O 1
ATOM 1533 N N . ASP A 1 195 ? 0.600 -2.363 -6.607 1.00 81.00 195 ASP A N 1
ATOM 1534 C CA . ASP A 1 195 ? -0.343 -1.695 -7.492 1.00 81.00 195 ASP A CA 1
ATOM 1535 C C . ASP A 1 195 ? 0.388 -0.664 -8.373 1.00 81.00 195 ASP A C 1
ATOM 1537 O O . ASP A 1 195 ? 1.615 -0.519 -8.334 1.00 81.00 195 ASP A O 1
ATOM 1541 N N . ASP A 1 196 ? -0.370 0.102 -9.151 1.00 72.69 196 ASP A N 1
ATOM 1542 C CA . ASP A 1 196 ? 0.119 1.202 -9.989 1.00 72.69 196 ASP A CA 1
ATOM 1543 C C . ASP A 1 196 ? 0.825 2.336 -9.214 1.00 72.69 196 ASP A C 1
ATOM 1545 O O . ASP A 1 196 ? 1.434 3.214 -9.829 1.00 72.69 196 ASP A O 1
ATOM 1549 N N . SER A 1 197 ? 0.794 2.326 -7.877 1.00 70.88 197 SER A N 1
ATOM 1550 C CA . SER A 1 197 ? 1.490 3.290 -7.020 1.00 70.88 197 SER A CA 1
ATOM 1551 C C . SER A 1 197 ? 2.815 2.775 -6.441 1.00 70.88 197 SER A C 1
ATOM 1553 O O . SER A 1 197 ? 3.610 3.589 -5.954 1.00 70.88 197 SER A O 1
ATOM 1555 N N . ILE A 1 198 ? 3.080 1.464 -6.496 1.00 76.50 198 ILE A N 1
ATOM 1556 C CA . ILE A 1 198 ? 4.251 0.810 -5.872 1.00 76.50 198 ILE A CA 1
ATOM 1557 C C . ILE A 1 198 ? 5.216 0.206 -6.914 1.00 76.50 198 ILE A C 1
ATOM 1559 O O . ILE A 1 198 ? 6.339 -0.174 -6.572 1.00 76.50 198 ILE A O 1
ATOM 1563 N N . MET A 1 199 ? 4.861 0.214 -8.201 1.00 85.00 199 MET A N 1
ATOM 1564 C CA . MET A 1 199 ? 5.743 -0.239 -9.283 1.00 85.00 199 MET A CA 1
ATOM 1565 C C . MET A 1 199 ? 7.051 0.595 -9.371 1.00 85.00 199 MET A C 1
ATOM 1567 O O . MET A 1 199 ? 7.002 1.819 -9.526 1.00 85.00 199 MET A O 1
ATOM 1571 N N . PRO A 1 200 ? 8.243 -0.032 -9.261 1.00 87.44 200 PRO A N 1
ATOM 1572 C CA . PRO A 1 200 ? 9.522 0.679 -9.174 1.00 87.44 200 PRO A CA 1
ATOM 1573 C C . PRO A 1 200 ? 10.094 1.107 -10.537 1.00 87.44 200 PRO A C 1
ATOM 1575 O O . PRO A 1 200 ? 11.067 1.864 -10.572 1.00 87.44 200 PRO A O 1
ATOM 1578 N N . ASP A 1 201 ? 9.512 0.662 -11.655 1.00 91.12 201 ASP A N 1
ATOM 1579 C CA . ASP A 1 201 ? 10.000 0.908 -13.019 1.00 91.12 201 ASP A CA 1
ATOM 1580 C C . ASP A 1 201 ? 10.071 2.403 -13.365 1.00 91.12 201 ASP A C 1
ATOM 1582 O O . ASP A 1 201 ? 11.030 2.848 -13.999 1.00 91.12 201 ASP A O 1
ATOM 1586 N N . GLY A 1 202 ? 9.129 3.209 -12.864 1.00 89.38 202 GLY A N 1
ATOM 1587 C CA . GLY A 1 202 ? 9.179 4.667 -13.008 1.00 89.38 202 GLY A CA 1
ATOM 1588 C C . GLY A 1 202 ? 10.377 5.304 -12.288 1.00 89.38 202 GLY A C 1
ATOM 1589 O O . GLY A 1 202 ? 11.093 6.129 -12.861 1.00 89.38 202 GLY A O 1
ATOM 1590 N N . SER A 1 203 ? 10.646 4.893 -11.043 1.00 92.44 203 SER A N 1
ATOM 1591 C CA . SER A 1 203 ? 11.814 5.363 -10.281 1.00 92.44 203 SER A CA 1
ATOM 1592 C C . SER A 1 203 ? 13.116 4.946 -10.967 1.00 92.44 203 SER A C 1
ATOM 1594 O O . SER A 1 203 ? 14.002 5.779 -11.184 1.00 92.44 203 SER A O 1
ATOM 1596 N N . LEU A 1 204 ? 13.211 3.674 -11.351 1.00 95.06 204 LEU A N 1
ATOM 1597 C CA . LEU A 1 204 ? 14.347 3.117 -12.072 1.00 95.06 204 LEU A CA 1
ATOM 1598 C C . LEU A 1 204 ? 14.631 3.893 -13.360 1.00 95.06 204 LEU A C 1
ATOM 1600 O O . LEU A 1 204 ? 15.765 4.323 -13.578 1.00 95.06 204 LEU A O 1
ATOM 1604 N N . GLY A 1 205 ? 13.597 4.170 -14.155 1.00 94.69 205 GLY A N 1
ATOM 1605 C CA . GLY A 1 205 ? 13.745 4.913 -15.400 1.00 94.69 205 GLY A CA 1
ATOM 1606 C C . GLY A 1 205 ? 14.219 6.347 -15.227 1.00 94.69 205 GLY A C 1
ATOM 1607 O O . GLY A 1 205 ? 15.058 6.803 -16.003 1.00 94.69 205 GLY A O 1
ATOM 1608 N N . ILE A 1 206 ? 13.774 7.047 -14.182 1.00 94.81 206 ILE A N 1
ATOM 1609 C CA . ILE A 1 206 ? 14.277 8.392 -13.866 1.00 94.81 206 ILE A CA 1
ATOM 1610 C C . ILE A 1 206 ? 15.779 8.352 -13.562 1.00 94.81 206 ILE A C 1
ATOM 1612 O O . ILE A 1 206 ? 16.534 9.204 -14.038 1.00 94.81 206 ILE A O 1
ATOM 1616 N N . HIS A 1 207 ? 16.223 7.385 -12.759 1.00 97.19 207 HIS A N 1
ATOM 1617 C CA . HIS A 1 207 ? 17.627 7.272 -12.375 1.00 97.19 207 HIS A CA 1
ATOM 1618 C C . HIS A 1 207 ? 18.510 6.829 -13.544 1.00 97.19 207 HIS A C 1
ATOM 1620 O O . HIS A 1 207 ? 19.560 7.435 -13.768 1.00 97.19 207 HIS A O 1
ATOM 1626 N N . TRP A 1 208 ? 18.057 5.857 -14.335 1.00 97.75 208 TRP A N 1
ATOM 1627 C CA . TRP A 1 208 ? 18.795 5.396 -15.504 1.00 97.75 208 TRP A CA 1
ATOM 1628 C C . TRP A 1 208 ? 18.880 6.467 -16.592 1.00 97.75 208 TRP A C 1
ATOM 1630 O O . TRP A 1 208 ? 19.952 6.703 -17.133 1.00 97.75 208 TRP A O 1
ATOM 1640 N N . ALA A 1 209 ? 17.800 7.205 -16.871 1.00 96.81 209 ALA A N 1
ATOM 1641 C CA . ALA A 1 209 ? 17.832 8.295 -17.849 1.00 96.81 209 ALA A CA 1
ATOM 1642 C C . ALA A 1 209 ? 18.824 9.411 -17.475 1.00 96.81 209 ALA A C 1
ATOM 1644 O O . ALA A 1 209 ? 19.427 10.020 -18.364 1.00 96.81 209 ALA A O 1
ATOM 1645 N N . LYS A 1 210 ? 19.005 9.675 -16.173 1.00 97.44 210 LYS A N 1
ATOM 1646 C CA . LYS A 1 210 ? 20.018 10.616 -15.671 1.00 97.44 210 LYS A CA 1
ATOM 1647 C C . LYS A 1 210 ? 21.431 10.076 -15.876 1.00 97.44 210 LYS A C 1
ATOM 1649 O O . LYS A 1 210 ? 22.252 10.801 -16.428 1.00 97.44 210 LYS A O 1
ATOM 1654 N N . TYR A 1 211 ? 21.682 8.825 -15.490 1.00 97.50 211 TYR A N 1
ATOM 1655 C CA . TYR A 1 211 ? 22.984 8.174 -15.671 1.00 97.50 211 TYR A CA 1
ATOM 1656 C C . TYR A 1 211 ? 23.372 8.067 -17.152 1.00 97.50 211 TYR A C 1
ATOM 1658 O O . TYR A 1 211 ? 24.463 8.454 -17.553 1.00 97.50 211 TYR A O 1
ATOM 1666 N N . TRP A 1 212 ? 22.421 7.670 -18.000 1.00 97.75 212 TRP A N 1
ATOM 1667 C CA . TRP A 1 212 ? 22.575 7.637 -19.452 1.00 97.75 212 TRP A CA 1
ATOM 1668 C C . TRP A 1 212 ? 23.094 8.961 -20.021 1.00 97.75 212 TRP A C 1
ATOM 1670 O O . TRP A 1 212 ? 23.948 8.974 -20.906 1.00 97.75 212 TRP A O 1
ATOM 1680 N N . LYS A 1 213 ? 22.562 10.082 -19.516 1.00 96.94 213 LYS A N 1
ATOM 1681 C CA . LYS A 1 213 ? 22.963 11.424 -19.940 1.00 96.94 213 LYS A CA 1
ATOM 1682 C C . LYS A 1 213 ? 24.313 11.839 -19.347 1.00 96.94 213 LYS A C 1
ATOM 1684 O O . LYS A 1 213 ? 25.085 12.461 -20.065 1.00 96.94 213 LYS A O 1
ATOM 1689 N N . SER A 1 214 ? 24.593 11.539 -18.075 1.00 97.00 214 SER A N 1
ATOM 1690 C CA . SER A 1 214 ? 25.857 11.941 -17.434 1.00 97.00 214 SER A CA 1
ATOM 1691 C C . SER A 1 214 ? 27.061 11.239 -18.050 1.00 97.00 214 SER A C 1
ATOM 1693 O O . SER A 1 214 ? 28.070 11.884 -18.313 1.00 97.00 214 SER A O 1
ATOM 1695 N N . GLU A 1 215 ? 26.917 9.953 -18.360 1.00 96.88 215 GLU A N 1
ATOM 1696 C CA . GLU A 1 215 ? 27.988 9.139 -18.939 1.00 96.88 215 GLU A CA 1
ATOM 1697 C C . GLU A 1 215 ? 28.036 9.204 -20.473 1.00 96.88 215 GLU A C 1
ATOM 1699 O O . GLU A 1 215 ? 28.828 8.506 -21.100 1.00 96.88 215 GLU A O 1
ATOM 1704 N N . ASN A 1 216 ? 27.187 10.030 -21.100 1.00 96.56 216 ASN A N 1
ATOM 1705 C CA . ASN A 1 216 ? 27.067 10.159 -22.557 1.00 96.56 216 ASN A CA 1
ATOM 1706 C C . ASN A 1 216 ? 26.939 8.801 -23.274 1.00 96.56 216 ASN A C 1
ATOM 1708 O O . ASN A 1 216 ? 27.529 8.575 -24.334 1.00 96.56 216 ASN A O 1
ATOM 1712 N N . LEU A 1 217 ? 26.148 7.885 -22.703 1.00 97.06 217 LEU A N 1
ATOM 1713 C CA . LEU A 1 217 ? 26.041 6.507 -23.193 1.00 97.06 217 LEU A CA 1
ATOM 1714 C C . LEU A 1 217 ? 25.489 6.417 -24.620 1.00 97.06 217 LEU A C 1
ATOM 1716 O O . LEU A 1 217 ? 25.762 5.436 -25.314 1.00 97.06 217 LEU A O 1
ATOM 1720 N N . SER A 1 218 ? 24.780 7.447 -25.095 1.00 96.81 218 SER A N 1
ATOM 1721 C CA . SER A 1 218 ? 24.301 7.485 -26.478 1.00 96.81 218 SER A CA 1
ATOM 1722 C C . SER A 1 218 ? 25.423 7.542 -27.514 1.00 96.81 218 SER A C 1
ATOM 1724 O O . SER A 1 218 ? 25.240 7.034 -28.617 1.00 96.81 218 SER A O 1
ATOM 1726 N N . ILE A 1 219 ? 26.608 8.053 -27.159 1.00 96.88 219 ILE A N 1
ATOM 1727 C CA . ILE A 1 219 ? 27.782 8.042 -28.046 1.00 96.88 219 ILE A CA 1
ATOM 1728 C C . ILE A 1 219 ? 28.237 6.604 -28.316 1.00 96.88 219 ILE A C 1
ATOM 1730 O O . ILE A 1 219 ? 28.634 6.275 -29.432 1.00 96.88 219 ILE A O 1
ATOM 1734 N N . ARG A 1 220 ? 28.180 5.738 -27.298 1.00 96.56 220 ARG A N 1
ATOM 1735 C CA . ARG A 1 220 ? 28.632 4.346 -27.401 1.00 96.56 220 ARG A CA 1
ATOM 1736 C C . ARG A 1 220 ? 27.557 3.425 -27.972 1.00 96.56 220 ARG A C 1
ATOM 1738 O O . ARG A 1 220 ? 27.874 2.558 -28.781 1.00 96.56 220 ARG A O 1
ATOM 1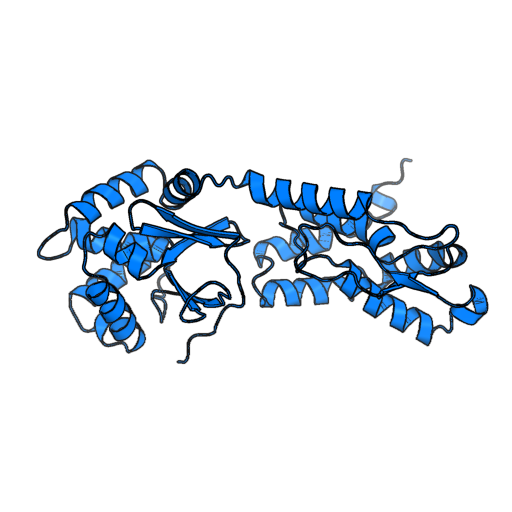745 N N . TYR A 1 221 ? 26.316 3.574 -27.520 1.00 97.31 221 TYR A N 1
ATOM 1746 C CA . TYR A 1 221 ? 25.253 2.600 -27.786 1.00 97.31 221 TYR A CA 1
ATOM 1747 C C . TYR A 1 221 ? 24.206 3.075 -28.799 1.00 97.31 221 TYR A C 1
ATOM 1749 O O . TYR A 1 221 ? 23.394 2.265 -29.242 1.00 97.31 221 TYR A O 1
ATOM 1757 N N . GLY A 1 222 ? 24.245 4.348 -29.199 1.00 96.19 222 GLY A N 1
ATOM 1758 C CA . GLY A 1 222 ? 23.213 4.996 -30.006 1.00 96.19 222 GLY A CA 1
ATOM 1759 C C . GLY A 1 222 ? 22.145 5.668 -29.146 1.00 96.19 222 GLY A C 1
ATOM 1760 O O . GLY A 1 222 ? 22.061 5.438 -27.944 1.00 96.19 222 GLY A O 1
ATOM 1761 N N . GLU A 1 223 ? 21.326 6.527 -29.748 1.00 96.12 223 GLU A N 1
ATOM 1762 C CA . GLU A 1 223 ? 20.281 7.255 -29.022 1.00 96.12 223 GLU A CA 1
ATOM 1763 C C . GLU A 1 223 ? 19.169 6.332 -28.504 1.00 96.12 223 GLU A C 1
ATOM 1765 O O . GLU A 1 223 ? 18.783 5.345 -29.137 1.00 96.12 223 GLU A O 1
ATOM 1770 N N . ARG A 1 224 ? 18.617 6.692 -27.339 1.00 96.38 224 ARG A N 1
ATOM 1771 C CA . ARG A 1 224 ? 17.381 6.079 -26.839 1.00 96.38 224 ARG A CA 1
ATOM 1772 C C . ARG A 1 224 ? 16.191 6.583 -27.651 1.00 96.38 224 ARG A C 1
ATOM 1774 O O . ARG A 1 224 ? 16.192 7.722 -28.116 1.00 96.38 224 ARG A O 1
ATOM 1781 N N . ILE A 1 225 ? 15.151 5.769 -27.752 1.00 96.75 225 ILE A N 1
ATOM 1782 C CA . ILE A 1 225 ? 13.901 6.137 -28.424 1.00 96.75 225 ILE A CA 1
ATOM 1783 C C . ILE A 1 225 ? 12.774 6.302 -27.407 1.00 96.75 225 ILE A C 1
ATOM 1785 O O . ILE A 1 225 ? 12.861 5.808 -26.282 1.00 96.75 225 ILE A O 1
ATOM 1789 N N . LYS A 1 226 ? 11.707 6.989 -27.811 1.00 96.12 226 LYS A N 1
ATOM 1790 C CA . LYS A 1 226 ? 10.449 7.022 -27.066 1.00 96.12 226 LYS A CA 1
ATOM 1791 C C . LYS A 1 226 ? 9.464 6.027 -27.661 1.00 96.12 226 LYS A C 1
ATOM 1793 O O . LYS A 1 226 ? 9.331 5.961 -28.881 1.00 96.12 226 LYS A O 1
ATOM 1798 N N . ILE A 1 227 ? 8.766 5.301 -26.798 1.00 94.31 227 ILE A N 1
ATOM 1799 C CA . ILE A 1 227 ? 7.670 4.405 -27.170 1.00 94.31 227 ILE A CA 1
ATOM 1800 C C . ILE A 1 227 ? 6.471 4.644 -26.255 1.00 94.31 227 ILE A C 1
ATOM 1802 O O . ILE A 1 227 ? 6.641 5.120 -25.132 1.00 94.31 227 ILE A O 1
ATOM 1806 N N . HIS A 1 228 ? 5.276 4.290 -26.719 1.00 91.38 228 HIS A N 1
ATOM 1807 C CA . HIS A 1 228 ? 4.097 4.219 -25.859 1.00 91.38 228 HIS A CA 1
ATOM 1808 C C . HIS A 1 228 ? 4.084 2.859 -25.169 1.00 91.38 228 HIS A C 1
ATOM 1810 O O . HIS A 1 228 ? 4.183 1.831 -25.838 1.00 91.38 228 HIS A O 1
ATOM 1816 N N . HIS A 1 229 ? 3.995 2.852 -23.844 1.00 86.88 229 HIS A N 1
ATOM 1817 C CA . HIS A 1 229 ? 3.786 1.623 -23.091 1.00 86.88 229 HIS A CA 1
ATOM 1818 C C . HIS A 1 229 ? 2.286 1.436 -22.883 1.00 86.88 229 HIS A C 1
ATOM 1820 O O . HIS A 1 229 ? 1.618 2.334 -22.375 1.00 86.88 229 HIS A O 1
ATOM 1826 N N . LYS A 1 230 ? 1.764 0.281 -23.291 1.00 86.62 230 LYS A N 1
ATOM 1827 C CA . LYS A 1 230 ? 0.342 -0.027 -23.177 1.00 86.62 230 LYS A CA 1
ATOM 1828 C C . LYS A 1 230 ? 0.051 -0.578 -21.790 1.00 86.62 230 LYS A C 1
ATOM 1830 O O . LYS A 1 230 ? 0.496 -1.675 -21.446 1.00 86.62 230 LYS A O 1
ATOM 1835 N N . TYR A 1 231 ? -0.686 0.173 -20.984 1.00 83.50 231 TYR A N 1
ATOM 1836 C CA . TYR A 1 231 ? -1.142 -0.325 -19.699 1.00 83.50 231 TYR A CA 1
ATOM 1837 C C . TYR A 1 231 ? -2.367 -1.238 -19.851 1.00 83.50 231 TYR A C 1
ATOM 1839 O O . TYR A 1 231 ? -3.075 -1.194 -20.859 1.00 83.50 231 TYR A O 1
ATOM 1847 N N . PRO A 1 232 ? -2.610 -2.130 -18.875 1.00 80.44 232 PRO A N 1
ATOM 1848 C CA . PRO A 1 232 ? -3.869 -2.860 -18.796 1.00 80.44 232 PRO A CA 1
ATOM 1849 C C . PRO A 1 232 ? -5.073 -1.914 -18.717 1.00 80.44 232 PRO A C 1
ATOM 1851 O O . PRO A 1 232 ? -4.977 -0.834 -18.145 1.00 80.44 232 PRO A O 1
ATOM 1854 N N . GLU A 1 233 ? -6.239 -2.329 -19.213 1.00 73.81 233 GLU A N 1
ATOM 1855 C CA . GLU A 1 233 ? -7.468 -1.518 -19.094 1.00 73.81 233 GLU A CA 1
ATOM 1856 C C . GLU A 1 233 ? -7.869 -1.272 -17.629 1.00 73.81 233 GLU A C 1
ATOM 1858 O O . GLU A 1 233 ? -8.524 -0.284 -17.306 1.00 73.81 233 GLU A O 1
ATOM 1863 N N . SER A 1 234 ? -7.444 -2.166 -16.732 1.00 65.62 234 SER A N 1
ATOM 1864 C CA . SER A 1 234 ? -7.632 -2.087 -15.283 1.00 65.62 234 SER A CA 1
ATOM 1865 C C . SER A 1 234 ? -6.762 -1.012 -14.604 1.00 65.62 234 SER A C 1
ATOM 1867 O O . SER A 1 234 ? -6.966 -0.709 -13.425 1.00 65.62 234 SER A O 1
ATOM 1869 N N . TYR A 1 235 ? -5.793 -0.423 -15.314 1.00 71.94 235 TYR A N 1
ATOM 1870 C CA . TYR A 1 235 ? -4.858 0.560 -14.769 1.00 71.94 235 TYR A CA 1
ATOM 1871 C C . TYR A 1 235 ? -5.504 1.945 -14.637 1.00 71.94 235 TYR A C 1
ATOM 1873 O O . TYR A 1 235 ? -6.183 2.432 -15.537 1.00 71.94 235 TYR A O 1
ATOM 1881 N N . ARG A 1 236 ? -5.253 2.640 -13.517 1.00 69.62 236 ARG A N 1
ATOM 1882 C CA . ARG A 1 236 ? -5.795 3.998 -13.299 1.00 69.62 236 ARG A CA 1
ATOM 1883 C C . ARG A 1 236 ? -5.089 5.066 -14.137 1.00 69.62 236 ARG A C 1
ATOM 1885 O O . ARG A 1 236 ? -5.621 6.162 -14.305 1.00 69.62 236 ARG A O 1
ATOM 1892 N N . GLN A 1 237 ? -3.861 4.788 -14.570 1.00 72.19 237 GLN A N 1
ATOM 1893 C CA . GLN A 1 237 ? -3.024 5.722 -15.320 1.00 72.19 237 GLN A CA 1
ATOM 1894 C C . GLN A 1 237 ? -3.213 5.522 -16.822 1.00 72.19 237 GLN A C 1
ATOM 1896 O O . GLN A 1 237 ? -3.385 4.399 -17.284 1.00 72.19 237 GLN A O 1
ATOM 1901 N N . LEU A 1 238 ? -3.128 6.620 -17.572 1.00 80.06 238 LEU A N 1
ATOM 1902 C CA . LEU A 1 238 ? -3.081 6.584 -19.031 1.00 80.06 238 LEU A CA 1
ATOM 1903 C C . LEU A 1 238 ? -1.747 6.007 -19.517 1.00 80.06 238 LEU A C 1
ATOM 1905 O O . LEU A 1 238 ? -0.733 6.143 -18.827 1.00 80.06 238 LEU A O 1
ATOM 1909 N N . ASP A 1 239 ? -1.761 5.440 -20.723 1.00 85.56 239 ASP A N 1
ATOM 1910 C CA . ASP A 1 239 ? -0.575 4.940 -21.422 1.00 85.56 239 ASP A CA 1
ATOM 1911 C C . ASP A 1 239 ? 0.533 6.010 -21.472 1.00 85.56 239 ASP A C 1
ATOM 1913 O O . ASP A 1 239 ? 0.334 7.083 -22.056 1.00 85.56 239 ASP A O 1
ATOM 1917 N N . PRO A 1 240 ? 1.705 5.765 -20.855 1.00 87.81 240 PRO A N 1
ATOM 1918 C CA . PRO A 1 240 ? 2.779 6.740 -20.816 1.00 87.81 240 PRO A CA 1
ATOM 1919 C C . PRO A 1 240 ? 3.724 6.596 -22.009 1.00 87.81 240 PRO A C 1
ATOM 1921 O O . PRO A 1 240 ? 3.950 5.508 -22.548 1.00 87.81 240 PRO A O 1
ATOM 1924 N N . GLU A 1 241 ? 4.394 7.699 -22.339 1.00 92.00 241 GLU A N 1
ATOM 1925 C CA . GLU A 1 241 ? 5.621 7.647 -23.128 1.00 92.00 241 GLU A CA 1
ATOM 1926 C C . GLU A 1 241 ? 6.801 7.231 -22.241 1.00 92.00 241 GLU A C 1
ATOM 1928 O O . GLU A 1 241 ? 7.130 7.905 -21.259 1.00 92.00 241 GLU A O 1
ATOM 1933 N N . VAL A 1 242 ? 7.493 6.160 -22.622 1.00 92.81 242 VAL A N 1
ATOM 1934 C CA . VAL A 1 242 ? 8.677 5.653 -21.918 1.00 92.81 242 VAL A CA 1
ATOM 1935 C C . VAL A 1 242 ? 9.899 5.639 -22.829 1.00 92.81 242 VAL A C 1
ATOM 1937 O O . VAL A 1 242 ? 9.792 5.591 -24.055 1.00 92.81 242 VAL A O 1
ATOM 1940 N N . ASN A 1 243 ? 11.087 5.687 -22.225 1.00 96.44 243 ASN A N 1
ATOM 1941 C CA . ASN A 1 243 ? 12.330 5.506 -22.968 1.00 96.44 243 ASN A CA 1
ATOM 1942 C C . ASN A 1 243 ? 12.589 4.012 -23.198 1.00 96.44 243 ASN A C 1
ATOM 1944 O O . ASN A 1 243 ? 12.576 3.232 -22.241 1.00 96.44 243 ASN A O 1
ATOM 1948 N N . ALA A 1 244 ? 12.914 3.651 -24.435 1.00 97.38 244 ALA A N 1
ATOM 1949 C CA . ALA A 1 244 ? 13.498 2.365 -24.783 1.00 97.38 244 ALA A CA 1
ATOM 1950 C C . ALA A 1 244 ? 14.961 2.567 -25.201 1.00 97.38 244 ALA A C 1
ATOM 1952 O O . ALA A 1 244 ? 15.301 3.490 -25.947 1.00 97.38 244 ALA A O 1
ATOM 1953 N N . TYR A 1 245 ? 15.837 1.714 -24.687 1.00 98.25 245 TYR A N 1
ATOM 1954 C CA . TYR A 1 245 ? 17.286 1.829 -24.801 1.00 98.25 245 TYR A CA 1
ATOM 1955 C C . TYR A 1 245 ? 17.837 0.718 -25.694 1.00 98.25 245 TYR A C 1
ATOM 1957 O O . TYR A 1 245 ? 17.313 -0.393 -25.634 1.00 98.25 245 TYR A O 1
ATOM 1965 N N . PRO A 1 246 ? 18.876 0.978 -26.506 1.00 98.19 246 PRO A N 1
ATOM 1966 C CA . PRO A 1 246 ? 19.507 -0.054 -27.321 1.00 98.19 246 PRO A CA 1
ATOM 1967 C C . PRO A 1 246 ? 19.940 -1.257 -26.478 1.00 98.19 246 PRO A C 1
ATOM 1969 O O . PRO A 1 246 ? 20.593 -1.098 -25.447 1.00 98.19 246 PRO A O 1
ATOM 1972 N N . L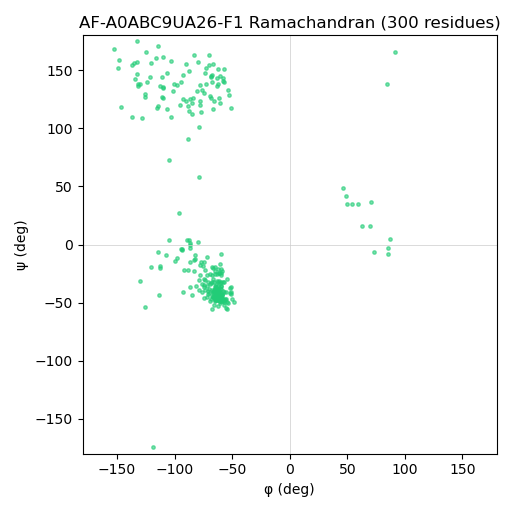EU A 1 247 ? 19.624 -2.470 -26.935 1.00 97.75 247 LEU A N 1
ATOM 1973 C CA . LEU A 1 247 ? 19.944 -3.715 -26.226 1.00 97.75 247 LEU A CA 1
ATOM 1974 C C . LEU A 1 247 ? 21.454 -3.899 -26.005 1.00 97.75 247 LEU A C 1
ATOM 1976 O O . LEU A 1 247 ? 21.868 -4.555 -25.055 1.00 97.75 247 LEU A O 1
ATOM 1980 N N . SER A 1 248 ? 22.289 -3.275 -26.836 1.00 97.38 248 SER A N 1
ATOM 1981 C CA . SER A 1 248 ? 23.745 -3.241 -26.663 1.00 97.38 248 SER A CA 1
ATOM 1982 C C . SER A 1 248 ? 24.192 -2.625 -25.328 1.00 97.38 248 SER A C 1
ATOM 1984 O O . SER A 1 248 ? 25.275 -2.957 -24.856 1.00 97.38 248 SER A O 1
ATOM 1986 N N . ALA A 1 249 ? 23.364 -1.790 -24.690 1.00 97.81 249 ALA A N 1
ATOM 1987 C CA . ALA A 1 249 ? 23.653 -1.171 -23.396 1.00 97.81 249 ALA A CA 1
ATOM 1988 C C . ALA A 1 249 ? 23.247 -2.026 -22.178 1.00 97.81 249 ALA A C 1
ATOM 1990 O O . ALA A 1 249 ? 23.432 -1.595 -21.038 1.00 97.81 249 ALA A O 1
ATOM 1991 N N . ILE A 1 250 ? 22.677 -3.221 -22.382 1.00 96.88 250 ILE A N 1
ATOM 1992 C CA . ILE A 1 250 ? 22.059 -4.008 -21.302 1.00 96.88 250 ILE A CA 1
ATOM 1993 C C . ILE A 1 250 ? 23.049 -4.426 -20.208 1.00 96.88 250 ILE A C 1
ATOM 1995 O O . ILE A 1 250 ? 22.705 -4.442 -19.028 1.00 96.88 250 ILE A O 1
ATOM 1999 N N . SER A 1 251 ? 24.293 -4.736 -20.578 1.00 96.56 251 SER A N 1
ATOM 2000 C CA . SER A 1 251 ? 25.329 -5.135 -19.621 1.00 96.56 251 SER A CA 1
ATOM 2001 C C . SER A 1 251 ? 25.712 -3.980 -18.697 1.00 96.56 251 SER A C 1
ATOM 2003 O O . SER A 1 251 ? 25.752 -4.163 -17.481 1.00 96.56 251 SER A O 1
ATOM 2005 N N . ASP A 1 252 ? 25.917 -2.784 -19.257 1.00 96.94 252 ASP A N 1
ATOM 2006 C CA . ASP A 1 252 ? 26.212 -1.573 -18.481 1.00 96.94 252 ASP A CA 1
ATOM 2007 C C . ASP A 1 252 ? 25.038 -1.214 -17.574 1.00 96.94 252 ASP A C 1
ATOM 2009 O O . ASP A 1 252 ? 25.240 -0.889 -16.404 1.00 96.94 252 ASP A O 1
ATOM 2013 N N . PHE A 1 253 ? 23.808 -1.346 -18.084 1.00 97.75 253 PHE A N 1
ATOM 2014 C CA . PHE A 1 253 ? 22.611 -1.182 -17.271 1.00 97.75 253 PHE A CA 1
ATOM 2015 C C . PHE A 1 253 ? 22.604 -2.147 -16.084 1.00 97.75 253 PHE A C 1
ATOM 2017 O O . PHE A 1 253 ? 22.441 -1.699 -14.954 1.00 97.75 253 PHE A O 1
ATOM 2024 N N . ARG A 1 254 ? 22.806 -3.453 -16.297 1.00 96.31 254 ARG A N 1
ATOM 2025 C CA . ARG A 1 254 ? 22.737 -4.450 -15.214 1.00 96.31 254 ARG A CA 1
ATOM 2026 C C . ARG A 1 254 ? 23.830 -4.251 -14.172 1.00 96.31 254 ARG A C 1
ATOM 2028 O O . ARG A 1 254 ? 23.554 -4.378 -12.982 1.00 96.31 254 ARG A O 1
ATOM 2035 N N . LEU A 1 255 ? 25.040 -3.887 -14.595 1.00 95.81 255 LEU A N 1
ATOM 2036 C CA . LEU A 1 255 ? 26.124 -3.538 -13.676 1.00 95.81 255 LEU A CA 1
ATOM 2037 C C . LEU A 1 255 ? 25.781 -2.292 -12.856 1.00 95.81 255 LEU A C 1
ATOM 2039 O O . LEU A 1 255 ? 25.916 -2.301 -11.634 1.00 95.81 255 LEU A O 1
ATOM 2043 N N . TRP A 1 256 ? 25.293 -1.233 -13.501 1.00 97.44 256 TRP A N 1
ATOM 2044 C CA . TRP A 1 256 ? 24.843 -0.028 -12.806 1.00 97.44 256 TRP A CA 1
ATOM 2045 C C . TRP A 1 256 ? 23.670 -0.314 -11.859 1.00 97.44 256 TRP A C 1
ATOM 2047 O O . TRP A 1 256 ? 23.628 0.183 -10.735 1.00 97.44 256 TRP A O 1
ATOM 2057 N N . PHE A 1 257 ? 22.728 -1.150 -12.280 1.00 96.31 257 PHE A N 1
ATOM 2058 C CA . PHE A 1 257 ? 21.551 -1.502 -11.503 1.00 96.31 257 PHE A CA 1
ATOM 2059 C C . PHE A 1 257 ? 21.939 -2.189 -10.190 1.00 96.31 257 PHE A C 1
ATOM 2061 O O . PHE A 1 257 ? 21.480 -1.781 -9.123 1.00 96.31 257 PHE A O 1
ATOM 2068 N N . GLN A 1 258 ? 22.846 -3.166 -10.261 1.00 94.25 258 GLN A N 1
ATOM 2069 C CA . GLN A 1 258 ? 23.330 -3.912 -9.099 1.00 94.25 258 GLN A CA 1
ATOM 2070 C C . GLN A 1 258 ? 24.227 -3.075 -8.183 1.00 94.25 258 GLN A C 1
ATOM 2072 O O . GLN A 1 258 ? 24.105 -3.172 -6.967 1.00 94.25 258 GLN A O 1
ATOM 2077 N N . ASN A 1 259 ? 25.099 -2.241 -8.754 1.00 94.62 259 ASN A N 1
ATOM 2078 C CA . ASN A 1 259 ? 26.120 -1.526 -7.983 1.00 94.62 259 ASN A CA 1
ATOM 2079 C C . ASN A 1 259 ? 25.673 -0.142 -7.495 1.00 94.62 259 ASN A C 1
ATOM 2081 O O . ASN A 1 259 ? 26.258 0.381 -6.554 1.00 94.62 259 ASN A O 1
ATOM 2085 N N . VAL A 1 260 ? 24.664 0.464 -8.129 1.00 95.31 260 VAL A N 1
ATOM 2086 C CA . VAL A 1 260 ? 24.247 1.849 -7.853 1.00 95.31 260 VAL A CA 1
ATOM 2087 C C . VAL A 1 260 ? 22.764 1.934 -7.519 1.00 95.31 260 VAL A C 1
ATOM 2089 O O . VAL A 1 260 ? 22.393 2.493 -6.487 1.00 95.31 260 VAL A O 1
ATOM 2092 N N . TYR A 1 261 ? 21.883 1.3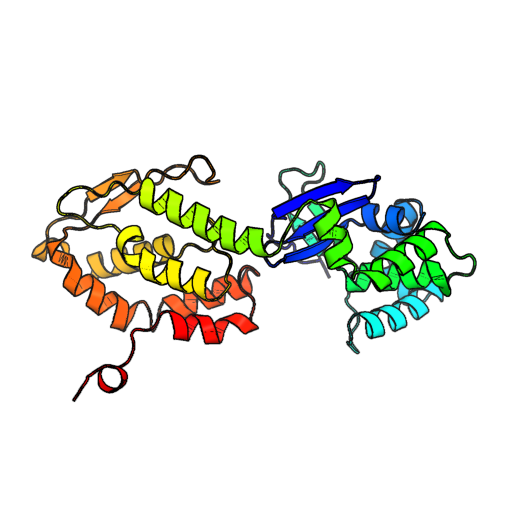99 -8.369 1.00 95.94 261 TYR A N 1
ATOM 2093 C CA . TYR A 1 261 ? 20.446 1.571 -8.144 1.00 95.94 261 TYR A CA 1
ATOM 2094 C C . TYR A 1 261 ? 19.966 0.822 -6.898 1.00 95.94 261 TYR A C 1
ATOM 2096 O O . TYR A 1 261 ? 19.397 1.450 -6.004 1.00 95.94 261 TYR A O 1
ATOM 2104 N N . LEU A 1 262 ? 20.206 -0.490 -6.821 1.00 93.44 262 LEU A N 1
ATOM 2105 C CA . LEU A 1 262 ? 19.749 -1.318 -5.702 1.00 93.44 262 LEU A CA 1
ATOM 2106 C C . LEU A 1 262 ? 20.361 -0.908 -4.347 1.00 93.44 262 LEU A C 1
ATOM 2108 O O . LEU A 1 262 ? 19.599 -0.832 -3.385 1.00 93.44 262 LEU A O 1
ATOM 2112 N N . PRO A 1 263 ? 21.662 -0.568 -4.237 1.00 92.69 263 PRO A N 1
ATOM 2113 C CA . PRO A 1 263 ? 22.253 -0.207 -2.948 1.00 92.69 263 PRO A CA 1
ATOM 2114 C C . PRO A 1 263 ? 21.936 1.224 -2.502 1.00 92.69 263 PRO A C 1
ATOM 2116 O O . PRO A 1 263 ? 21.858 1.485 -1.305 1.00 92.69 263 PRO A O 1
ATOM 2119 N N . GLU A 1 264 ? 21.756 2.170 -3.433 1.00 93.88 264 GLU A N 1
ATOM 2120 C CA . GLU A 1 264 ? 21.653 3.593 -3.075 1.00 93.88 264 GLU A CA 1
ATOM 2121 C C . GLU A 1 264 ? 20.273 4.202 -3.334 1.00 93.88 264 GLU A C 1
ATOM 2123 O O . GLU A 1 264 ? 19.762 4.998 -2.538 1.00 93.88 264 GLU A O 1
ATOM 2128 N N . LYS A 1 265 ? 19.667 3.893 -4.486 1.00 93.88 265 LYS A N 1
ATOM 2129 C CA . LYS A 1 265 ? 18.460 4.589 -4.961 1.00 93.88 265 LYS A CA 1
ATOM 2130 C C . LYS A 1 265 ? 17.190 3.870 -4.525 1.00 93.88 265 LYS A C 1
ATOM 2132 O O . LYS A 1 265 ? 16.248 4.516 -4.065 1.00 93.88 265 LYS A O 1
ATOM 2137 N N . TYR A 1 266 ? 17.187 2.543 -4.591 1.00 92.00 266 TYR A N 1
ATOM 2138 C CA . TYR A 1 266 ? 16.068 1.716 -4.163 1.00 92.00 266 TYR A CA 1
ATOM 2139 C C . TYR A 1 266 ? 15.727 1.866 -2.667 1.00 92.00 266 TYR A C 1
ATOM 2141 O O . TYR A 1 266 ? 14.546 2.033 -2.358 1.00 92.00 266 TYR A O 1
ATOM 2149 N N . PRO A 1 267 ? 16.687 1.945 -1.720 1.00 91.88 267 PRO A N 1
ATOM 2150 C CA . PRO A 1 267 ? 16.347 2.153 -0.314 1.00 91.88 267 PRO A CA 1
ATOM 2151 C C . PRO A 1 267 ? 15.669 3.500 -0.069 1.00 91.88 267 PRO A C 1
ATOM 2153 O O . PRO A 1 267 ? 14.728 3.597 0.716 1.00 91.88 267 PRO A O 1
ATOM 2156 N N . SER A 1 268 ? 16.094 4.536 -0.798 1.00 91.31 268 SER A N 1
ATOM 2157 C CA . SER A 1 268 ? 15.450 5.851 -0.756 1.00 91.31 268 SER A CA 1
ATOM 2158 C C . SER A 1 268 ? 14.015 5.795 -1.290 1.00 91.31 268 SER A C 1
ATOM 2160 O O . SER A 1 268 ? 13.118 6.407 -0.711 1.00 91.31 268 SER A O 1
ATOM 2162 N N . TYR A 1 269 ? 13.779 5.030 -2.361 1.00 89.25 269 TYR A N 1
ATOM 2163 C CA . TYR A 1 269 ? 12.439 4.786 -2.896 1.00 89.25 269 TYR A CA 1
ATOM 2164 C C . TYR A 1 269 ? 11.534 4.094 -1.866 1.00 89.25 269 TYR A C 1
ATOM 2166 O O . TYR A 1 269 ? 10.455 4.608 -1.569 1.00 89.25 269 TYR A O 1
ATOM 2174 N N . ILE A 1 270 ? 11.993 2.995 -1.258 1.00 87.69 270 ILE A N 1
ATOM 2175 C CA . ILE A 1 270 ? 11.220 2.260 -0.246 1.00 87.69 270 ILE A CA 1
ATOM 2176 C C . ILE A 1 270 ? 10.937 3.124 0.981 1.00 87.69 270 ILE A C 1
ATOM 2178 O O . ILE A 1 270 ? 9.799 3.167 1.442 1.00 87.69 270 ILE A O 1
ATOM 2182 N N . LYS A 1 271 ? 11.918 3.893 1.465 1.00 88.19 271 LYS A N 1
ATOM 2183 C CA . LYS A 1 271 ? 11.723 4.807 2.600 1.00 88.19 271 LYS A CA 1
ATOM 2184 C C . LYS A 1 271 ? 10.614 5.829 2.342 1.00 88.19 271 LYS A C 1
ATOM 2186 O O . LYS A 1 271 ? 9.823 6.116 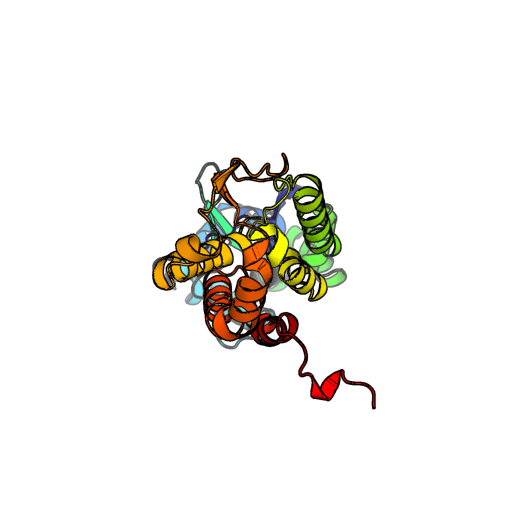3.239 1.00 88.19 271 LYS A O 1
ATOM 2191 N N . ASN A 1 272 ? 10.528 6.358 1.122 1.00 86.31 272 ASN A N 1
ATOM 2192 C CA . ASN A 1 272 ? 9.442 7.262 0.747 1.00 86.31 272 ASN A CA 1
ATOM 2193 C C . ASN A 1 272 ? 8.092 6.533 0.724 1.00 86.31 272 ASN A C 1
ATOM 2195 O O . ASN A 1 272 ? 7.118 7.058 1.246 1.00 86.31 272 ASN A O 1
ATOM 2199 N N . LYS A 1 273 ? 8.035 5.294 0.221 1.00 82.44 273 LYS A N 1
ATOM 2200 C CA . LYS A 1 273 ? 6.797 4.496 0.228 1.00 82.44 273 LYS A CA 1
ATOM 2201 C C . LYS A 1 273 ? 6.326 4.110 1.629 1.00 82.44 273 LYS A C 1
ATOM 2203 O O . LYS A 1 273 ? 5.120 4.071 1.857 1.00 82.44 273 LYS A O 1
ATOM 2208 N N . VAL A 1 274 ? 7.248 3.896 2.567 1.00 81.62 274 VAL A N 1
ATOM 2209 C CA . VAL A 1 274 ? 6.918 3.731 3.991 1.00 81.62 274 VAL A CA 1
ATOM 2210 C C . VAL A 1 274 ? 6.330 5.023 4.558 1.00 81.62 274 VAL A C 1
ATOM 2212 O O . VAL A 1 274 ? 5.276 5.000 5.186 1.00 81.62 274 VAL A O 1
ATOM 2215 N N . LYS A 1 275 ? 6.956 6.171 4.272 1.00 78.00 275 LYS A N 1
ATOM 2216 C CA . LYS A 1 275 ? 6.447 7.487 4.691 1.00 78.00 275 LYS A CA 1
ATOM 2217 C C . LYS A 1 275 ? 5.048 7.786 4.133 1.00 78.00 275 LYS A C 1
ATOM 2219 O O . LYS A 1 275 ? 4.238 8.389 4.828 1.00 78.00 275 LYS A O 1
ATOM 2224 N N . ASP A 1 276 ? 4.770 7.347 2.910 1.00 74.50 276 ASP A N 1
ATOM 2225 C CA . ASP A 1 276 ? 3.474 7.518 2.244 1.00 74.50 276 ASP A CA 1
ATOM 2226 C C . ASP A 1 276 ? 2.415 6.491 2.709 1.00 74.50 276 ASP A C 1
ATOM 2228 O O . ASP A 1 276 ? 1.300 6.473 2.182 1.00 74.50 276 ASP A O 1
ATOM 2232 N N . GLY A 1 277 ? 2.750 5.609 3.662 1.00 71.75 277 GLY A N 1
ATOM 2233 C CA . GLY A 1 277 ? 1.854 4.576 4.192 1.00 71.75 277 GLY A CA 1
ATOM 2234 C C . GLY A 1 277 ? 1.543 3.444 3.207 1.00 71.75 277 GLY A C 1
ATOM 2235 O O . GLY A 1 277 ? 0.579 2.709 3.396 1.00 71.75 277 GLY A O 1
ATOM 2236 N N . LYS A 1 278 ? 2.326 3.312 2.129 1.00 70.06 278 LYS A N 1
ATOM 2237 C CA . LYS A 1 278 ? 2.141 2.290 1.083 1.00 70.06 278 LYS A CA 1
ATOM 2238 C C . LYS A 1 278 ? 2.862 0.980 1.398 1.00 70.06 278 LYS A C 1
ATOM 2240 O O . LYS A 1 278 ? 2.504 -0.056 0.855 1.00 70.06 278 LYS A O 1
ATOM 2245 N N . ILE A 1 279 ? 3.881 1.035 2.252 1.00 74.69 279 ILE A N 1
ATOM 2246 C CA . ILE A 1 279 ? 4.655 -0.115 2.730 1.00 74.69 279 ILE A CA 1
ATOM 2247 C C . ILE A 1 279 ? 4.749 -0.007 4.252 1.00 74.69 279 ILE A C 1
ATOM 2249 O O . ILE A 1 279 ? 4.964 1.083 4.778 1.00 74.69 279 ILE A O 1
ATOM 2253 N N . THR A 1 280 ? 4.597 -1.120 4.965 1.00 75.94 280 THR A N 1
ATOM 2254 C CA . THR A 1 280 ? 4.741 -1.143 6.425 1.00 75.94 280 THR A CA 1
ATOM 2255 C C . THR A 1 280 ? 6.211 -1.018 6.833 1.00 75.94 280 THR A C 1
ATOM 2257 O O . THR A 1 280 ? 7.115 -1.480 6.129 1.00 75.94 280 THR A O 1
ATOM 2260 N N . SER A 1 281 ? 6.481 -0.390 7.978 1.00 75.50 281 SER A N 1
ATOM 2261 C CA . SER A 1 281 ? 7.859 -0.202 8.458 1.00 75.50 281 SER A CA 1
ATOM 2262 C C . SER A 1 281 ? 8.556 -1.541 8.725 1.00 75.50 281 SER A C 1
ATOM 2264 O O . SER A 1 281 ? 9.756 -1.681 8.485 1.00 75.50 281 SER A O 1
ATOM 2266 N N . GLU A 1 282 ? 7.792 -2.545 9.152 1.00 75.62 282 GLU A N 1
ATOM 2267 C CA . GLU A 1 282 ? 8.243 -3.904 9.449 1.00 75.62 282 GLU A CA 1
ATOM 2268 C C . GLU A 1 282 ? 8.712 -4.648 8.189 1.00 75.62 282 GLU A C 1
ATOM 2270 O O . GLU A 1 282 ? 9.616 -5.481 8.262 1.00 75.62 282 GLU A O 1
ATOM 2275 N N . ALA A 1 283 ? 8.149 -4.331 7.017 1.00 73.44 283 ALA A N 1
ATOM 2276 C CA . ALA A 1 283 ? 8.509 -4.971 5.752 1.00 73.44 283 ALA A CA 1
ATOM 2277 C C . ALA A 1 283 ? 9.828 -4.443 5.156 1.00 73.44 283 ALA A C 1
ATOM 2279 O O . ALA A 1 283 ? 10.431 -5.097 4.300 1.00 73.44 283 ALA A O 1
ATOM 2280 N N . MET A 1 284 ? 10.308 -3.274 5.596 1.00 81.06 284 MET A N 1
ATOM 2281 C CA . MET A 1 284 ? 11.454 -2.589 4.989 1.00 81.06 284 MET A CA 1
ATOM 2282 C C . MET A 1 284 ? 12.758 -3.418 4.995 1.00 81.06 284 MET A C 1
ATOM 2284 O O . MET A 1 284 ? 13.386 -3.506 3.940 1.00 81.06 284 MET A O 1
ATOM 2288 N N . PRO A 1 285 ? 13.198 -4.068 6.092 1.00 83.12 285 PRO A N 1
ATOM 2289 C CA . PRO A 1 285 ? 14.444 -4.844 6.072 1.00 83.12 285 PRO A CA 1
ATOM 2290 C C . PRO A 1 285 ? 14.389 -6.042 5.112 1.00 83.12 285 PRO A C 1
ATOM 2292 O O . PRO A 1 285 ? 15.353 -6.320 4.393 1.00 83.12 285 PRO A O 1
ATOM 2295 N N . ILE A 1 286 ? 13.238 -6.722 5.068 1.00 80.50 286 ILE A N 1
ATOM 2296 C CA . ILE A 1 286 ? 12.993 -7.864 4.177 1.00 80.50 286 ILE A CA 1
ATOM 2297 C C . ILE A 1 286 ? 13.084 -7.400 2.723 1.00 80.50 286 ILE A C 1
ATOM 2299 O O . ILE A 1 286 ? 13.782 -8.011 1.919 1.00 80.50 286 ILE A O 1
ATOM 2303 N N . LEU A 1 287 ? 12.455 -6.269 2.409 1.00 81.94 287 LEU A N 1
ATOM 2304 C CA . LEU A 1 287 ? 12.443 -5.666 1.081 1.00 81.94 287 LEU A CA 1
ATOM 2305 C C . LEU A 1 287 ? 13.814 -5.317 0.531 1.00 81.94 287 LEU A C 1
ATOM 2307 O O . LEU A 1 287 ? 14.109 -5.609 -0.627 1.00 81.94 287 LEU A O 1
ATOM 2311 N N . LEU A 1 288 ? 14.627 -4.650 1.349 1.00 86.38 288 LEU A N 1
ATOM 2312 C CA . LEU A 1 288 ? 15.960 -4.232 0.934 1.00 86.38 288 LEU A CA 1
ATOM 2313 C C . LEU A 1 288 ? 16.841 -5.445 0.654 1.00 86.38 288 LEU A C 1
ATOM 2315 O O . LEU A 1 288 ? 17.636 -5.416 -0.275 1.00 86.38 288 LEU A O 1
ATOM 2319 N N . THR A 1 289 ? 16.655 -6.527 1.407 1.00 85.06 289 THR A N 1
ATOM 2320 C CA . THR A 1 289 ? 17.432 -7.757 1.231 1.00 85.06 289 THR A CA 1
ATOM 2321 C C . THR A 1 289 ? 16.927 -8.591 0.050 1.00 85.06 289 THR A C 1
ATOM 2323 O O . THR A 1 289 ? 17.724 -9.133 -0.709 1.00 85.06 289 THR A O 1
ATOM 2326 N N . ALA A 1 290 ? 15.609 -8.677 -0.151 1.00 83.25 290 ALA A N 1
ATOM 2327 C CA . ALA A 1 290 ? 14.982 -9.568 -1.130 1.00 83.25 290 ALA A CA 1
ATOM 2328 C C . ALA A 1 290 ? 15.263 -9.213 -2.600 1.00 83.25 290 ALA A C 1
ATOM 2330 O O . ALA A 1 290 ? 15.070 -10.049 -3.486 1.00 83.25 290 ALA A O 1
ATOM 2331 N N . VAL A 1 291 ? 15.676 -7.977 -2.879 1.00 86.06 291 VAL A N 1
ATOM 2332 C CA . VAL A 1 291 ? 15.984 -7.513 -4.242 1.00 86.06 291 VAL A CA 1
ATOM 2333 C C . VAL A 1 291 ? 17.476 -7.548 -4.560 1.00 86.06 291 VAL A C 1
ATOM 2335 O O . VAL A 1 291 ? 17.852 -7.374 -5.717 1.00 86.06 291 VAL A O 1
ATOM 2338 N N . MET A 1 292 ? 18.325 -7.756 -3.551 1.00 87.06 292 MET A N 1
ATOM 2339 C CA . MET A 1 292 ? 19.770 -7.773 -3.736 1.00 87.06 292 MET A CA 1
ATOM 2340 C C . MET A 1 292 ? 20.205 -9.096 -4.373 1.00 87.06 292 MET A C 1
ATOM 2342 O O . MET A 1 292 ? 19.783 -10.166 -3.919 1.00 87.06 292 MET A O 1
ATOM 2346 N N . PRO A 1 293 ? 21.060 -9.061 -5.413 1.00 86.00 293 PRO A N 1
ATOM 2347 C CA . PRO A 1 293 ? 21.673 -10.269 -5.937 1.00 86.00 293 PRO A CA 1
ATOM 2348 C C . PRO A 1 293 ? 22.457 -10.993 -4.834 1.00 86.00 293 PRO A C 1
ATOM 2350 O O . PRO A 1 293 ? 23.091 -10.341 -4.004 1.00 86.00 293 PRO A O 1
ATOM 2353 N N . PRO A 1 294 ? 22.446 -12.333 -4.815 1.00 85.25 294 PRO A N 1
ATOM 2354 C CA . PRO A 1 294 ? 23.245 -13.080 -3.859 1.00 85.25 294 PRO A CA 1
ATOM 2355 C C . PRO A 1 294 ? 24.739 -12.923 -4.158 1.00 85.25 294 PRO A C 1
ATOM 2357 O O . PRO A 1 294 ? 25.157 -12.931 -5.317 1.00 85.25 294 PRO A O 1
ATOM 2360 N N . GLU A 1 295 ? 25.547 -12.867 -3.101 1.00 86.12 295 GLU A N 1
ATOM 2361 C CA . GLU A 1 295 ? 27.005 -12.863 -3.208 1.00 86.12 295 GLU A CA 1
ATOM 2362 C C . GLU A 1 295 ? 27.512 -14.109 -3.939 1.00 86.12 295 GLU A C 1
ATOM 2364 O O . GLU A 1 295 ? 27.037 -15.226 -3.697 1.00 86.12 295 GLU A O 1
ATOM 2369 N N . VAL A 1 296 ? 28.530 -13.943 -4.788 1.00 87.06 296 VAL A N 1
ATOM 2370 C CA . VAL A 1 296 ? 29.094 -15.046 -5.588 1.00 87.06 296 VAL A CA 1
ATOM 2371 C C . VAL A 1 296 ? 29.533 -16.207 -4.693 1.00 87.06 296 VAL A C 1
ATOM 2373 O O . VAL A 1 296 ? 29.264 -17.365 -5.011 1.00 87.06 296 VAL A O 1
ATOM 2376 N N . SER A 1 297 ? 30.140 -15.910 -3.541 1.00 89.06 297 SER A N 1
ATOM 2377 C CA . SER A 1 297 ? 30.582 -16.906 -2.553 1.00 89.06 297 SER A CA 1
ATOM 2378 C C . SER A 1 297 ? 29.446 -17.777 -2.008 1.00 89.06 297 SER A C 1
ATOM 2380 O O . SER A 1 297 ? 29.685 -18.916 -1.625 1.00 89.06 297 SER A O 1
ATOM 2382 N N . THR A 1 298 ? 28.209 -17.276 -2.006 1.00 86.94 298 THR A N 1
ATOM 2383 C CA . THR A 1 298 ? 27.036 -17.998 -1.489 1.00 86.94 298 THR A CA 1
ATOM 2384 C C . THR A 1 298 ? 26.368 -18.900 -2.527 1.00 86.94 298 THR A C 1
ATOM 2386 O O . THR A 1 298 ? 25.539 -19.736 -2.168 1.00 86.94 298 THR A O 1
ATOM 2389 N N . LYS A 1 299 ? 26.690 -18.727 -3.817 1.00 85.56 299 LYS A N 1
ATOM 2390 C CA . LYS A 1 299 ? 26.053 -19.452 -4.932 1.00 85.56 299 LYS A CA 1
ATOM 2391 C C . LYS A 1 299 ? 27.013 -20.271 -5.779 1.00 85.56 299 LYS A C 1
ATOM 2393 O O . LYS A 1 299 ? 26.559 -21.163 -6.492 1.00 85.56 299 LYS A O 1
ATOM 2398 N N . ARG A 1 300 ? 28.313 -19.980 -5.731 1.00 88.19 300 ARG A N 1
ATOM 2399 C CA . ARG A 1 300 ? 29.324 -20.732 -6.470 1.00 88.19 300 ARG A CA 1
ATOM 2400 C C . ARG A 1 300 ? 29.405 -22.153 -5.913 1.00 88.19 300 ARG A C 1
ATOM 2402 O O . ARG A 1 300 ? 29.757 -22.345 -4.754 1.00 88.19 300 ARG A O 1
ATOM 2409 N N . LEU A 1 301 ? 29.083 -23.132 -6.752 1.00 84.81 301 LEU A N 1
ATOM 2410 C CA . LEU A 1 301 ? 29.396 -24.529 -6.473 1.00 84.81 301 LEU A CA 1
ATOM 2411 C C . LEU A 1 301 ? 30.907 -24.727 -6.642 1.00 84.81 301 LEU A C 1
ATOM 2413 O O . LEU A 1 301 ? 31.502 -24.143 -7.555 1.00 84.81 301 LEU A O 1
ATOM 2417 N N . ASN A 1 302 ? 31.502 -25.492 -5.727 1.00 76.44 302 ASN A N 1
ATOM 2418 C CA . ASN A 1 302 ? 32.907 -25.892 -5.801 1.00 76.44 302 ASN A CA 1
ATOM 2419 C C . ASN A 1 302 ? 33.165 -26.785 -7.015 1.00 76.44 302 ASN A C 1
ATOM 2421 O O . ASN A 1 302 ? 32.299 -27.646 -7.293 1.00 76.44 302 ASN A O 1
#

Organism: Enterobacter asburiae (NCBI:txid61645)

Mean predicted aligned error: 11.73 Å

InterPro domains:
  IPR058744 BstA-like, C-terminal domain [PF26567] (157-275)